Protein AF-A0A9N9VTG4-F1 (afdb_monomer_lite)

Sequence (303 aa):
MAARFRGSGQTCVSPNRVYVQKGIHDVFVQKLQQAVDTQLVKGDPLSTGTTIGPLINVRAVEKVERLVSDARSQGATVVTGGTRSSGDPENYYPPTIFQGMTHSMQASKEGLFGPVVAIYPFENQQDLLRMANNAEVGLGAYVYTNTLNQAWRTAELLQTGMVGVNTGVISDPVAPFRGVKHSGFGREGGRIGIDEFQILKTSRHFRMSKLKVGDNFDSTTDQGPQNSMMHIESGKQEGATVHLGGRVSKTGQSGGYYIEPTIFTNVKPGMKIMKEEIFGPVVAISKFSSEEEVLELANDTVY

pLDDT: mean 88.45, std 10.87, range [52.69, 98.38]

Secondary structure (DSSP, 8-state):
-HHHHGGGG-STTS-S-EEEEGGGHHHHHHHHHHHHHHH--B--TTSTT--B---SSHHHHHHHHHHHHHHHHTTPEEEE--S--TTS-TT----EEEES--TTSGGGTS---SSEEEEEEESSHHHHHHHHH-SSEESEEEE--S-HHHHHHHHHHS--SEEEES-S----TTS-B--EETT-SS-BSHHHHGGGG---------------BS-TTSTT-SB-----HHHHHHHHHTT-EEEE--SEE---SSS--EE--EEEES--TTSHHHHS---SSEEEE---SSHHHHHHHHH----

Structure (mmCIF, N/CA/C/O backbone):
data_AF-A0A9N9VTG4-F1
#
_entry.id   AF-A0A9N9VTG4-F1
#
loop_
_atom_site.group_PDB
_atom_site.id
_atom_site.type_symbol
_atom_site.label_atom_id
_atom_site.label_alt_id
_atom_site.label_comp_id
_atom_site.label_asym_id
_atom_site.label_entity_id
_atom_site.label_seq_id
_atom_site.pdbx_PDB_ins_code
_atom_site.Cartn_x
_atom_site.Cartn_y
_atom_site.Cartn_z
_atom_site.occupancy
_atom_site.B_iso_or_equiv
_atom_site.auth_seq_id
_atom_site.auth_comp_id
_atom_site.auth_asym_id
_atom_site.auth_atom_id
_atom_site.pdbx_PDB_model_num
ATOM 1 N N . MET A 1 1 ? -1.691 -5.348 14.504 1.00 91.69 1 MET A N 1
ATOM 2 C CA . MET A 1 1 ? -0.762 -4.355 15.090 1.00 91.69 1 MET A CA 1
ATOM 3 C C . MET A 1 1 ? 0.275 -3.862 14.087 1.00 91.69 1 MET A C 1
ATOM 5 O O . MET A 1 1 ? 0.094 -2.763 13.576 1.00 91.69 1 MET A O 1
ATOM 9 N N . ALA A 1 2 ? 1.278 -4.672 13.723 1.00 89.94 2 ALA A N 1
ATOM 10 C CA . ALA A 1 2 ? 2.396 -4.254 12.862 1.00 89.94 2 ALA A CA 1
ATOM 11 C C . ALA A 1 2 ? 1.990 -3.626 11.512 1.00 89.94 2 ALA A C 1
ATOM 13 O O . ALA A 1 2 ? 2.543 -2.602 11.127 1.00 89.94 2 ALA A O 1
ATOM 14 N N . ALA A 1 3 ? 0.998 -4.196 10.819 1.00 91.75 3 ALA A N 1
ATOM 15 C CA . ALA A 1 3 ? 0.614 -3.728 9.486 1.00 91.75 3 ALA A CA 1
ATOM 16 C C . ALA A 1 3 ? -0.014 -2.318 9.482 1.00 91.75 3 ALA A C 1
ATOM 18 O O . ALA A 1 3 ? 0.255 -1.528 8.578 1.00 91.75 3 ALA A O 1
ATOM 19 N N . ARG A 1 4 ? -0.852 -1.984 10.477 1.00 94.25 4 ARG A N 1
ATOM 20 C CA . ARG A 1 4 ? -1.638 -0.733 10.485 1.00 94.25 4 ARG A CA 1
ATOM 21 C C . ARG A 1 4 ? -1.056 0.375 11.355 1.00 94.25 4 ARG A C 1
ATOM 23 O O . ARG A 1 4 ? -1.183 1.529 10.978 1.00 94.25 4 ARG A O 1
ATOM 30 N N . PHE A 1 5 ? -0.465 0.058 12.507 1.00 95.00 5 PHE A N 1
ATOM 31 C CA . PHE A 1 5 ? -0.092 1.085 13.492 1.00 95.00 5 PHE A CA 1
ATOM 32 C C . PHE A 1 5 ? 1.384 1.489 13.445 1.00 95.00 5 PHE A C 1
ATOM 34 O O . PHE A 1 5 ? 1.755 2.496 14.041 1.00 95.00 5 PHE A O 1
ATOM 41 N N . ARG A 1 6 ? 2.227 0.767 12.692 1.00 92.25 6 ARG A N 1
ATOM 42 C CA . ARG A 1 6 ? 3.611 1.189 12.432 1.00 92.25 6 ARG A CA 1
ATOM 43 C C . ARG A 1 6 ? 3.617 2.561 11.748 1.00 92.25 6 ARG A C 1
ATOM 45 O O . ARG A 1 6 ? 2.862 2.776 10.802 1.00 92.25 6 ARG A O 1
ATOM 52 N N . GLY A 1 7 ? 4.444 3.484 12.244 1.00 93.31 7 GLY A N 1
ATOM 53 C CA . GLY A 1 7 ? 4.492 4.865 11.744 1.00 93.31 7 GLY A CA 1
ATOM 54 C C . GLY A 1 7 ? 3.153 5.604 11.868 1.00 93.31 7 GLY A C 1
ATOM 55 O O . GLY A 1 7 ? 2.835 6.442 11.024 1.00 93.31 7 GLY A O 1
ATOM 56 N N .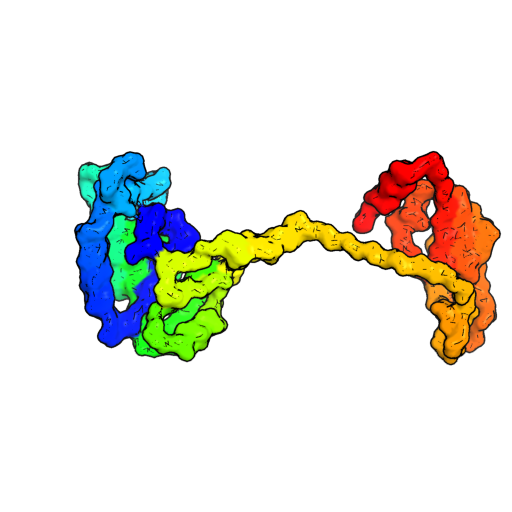 SER A 1 8 ? 2.323 5.227 12.847 1.00 95.44 8 SER A N 1
ATOM 57 C CA . SER A 1 8 ? 0.952 5.728 13.019 1.00 95.44 8 SER A CA 1
ATOM 58 C C . SER A 1 8 ? 0.077 5.529 11.771 1.00 95.44 8 SER A C 1
ATOM 60 O O . SER A 1 8 ? -0.816 6.322 11.490 1.00 95.44 8 SER A O 1
ATOM 62 N N . GLY A 1 9 ? 0.339 4.472 10.991 1.00 94.56 9 GLY A N 1
ATOM 63 C CA . GLY A 1 9 ? -0.405 4.139 9.772 1.00 94.56 9 GLY A CA 1
ATOM 64 C C . GLY A 1 9 ? -0.109 5.030 8.568 1.00 94.56 9 GLY A C 1
ATOM 65 O O . GLY A 1 9 ? -0.849 4.992 7.582 1.00 94.56 9 GLY A O 1
ATOM 66 N N . GLN A 1 10 ? 0.974 5.808 8.627 1.00 95.81 10 GLN A N 1
ATOM 67 C CA . GLN A 1 10 ? 1.453 6.681 7.553 1.00 95.81 10 GLN A CA 1
ATOM 68 C C . GLN A 1 10 ? 2.427 5.933 6.638 1.00 95.81 10 GLN A C 1
ATOM 70 O O . GLN A 1 10 ? 3.560 6.349 6.412 1.00 95.81 10 GLN A O 1
ATOM 75 N N . THR A 1 11 ? 2.022 4.766 6.146 1.00 93.25 11 THR A N 1
ATOM 76 C CA . THR A 1 11 ? 2.844 3.969 5.233 1.00 93.25 11 THR A CA 1
ATOM 77 C C . THR A 1 11 ? 1.992 3.491 4.068 1.00 93.25 11 THR A C 1
ATOM 79 O O . THR A 1 11 ? 0.869 3.034 4.263 1.00 93.25 11 THR A O 1
ATOM 82 N N . CYS A 1 12 ? 2.535 3.553 2.852 1.00 92.62 12 CYS A N 1
ATOM 83 C CA . CYS A 1 12 ? 1.837 3.134 1.634 1.00 92.62 12 CYS A CA 1
ATOM 84 C C . CYS A 1 12 ? 1.413 1.654 1.654 1.00 92.62 12 CYS A C 1
ATOM 86 O O . CYS A 1 12 ? 0.377 1.311 1.090 1.00 92.62 12 CYS A O 1
ATOM 88 N N . VAL A 1 13 ? 2.171 0.789 2.340 1.00 94.38 13 VAL A N 1
ATOM 89 C CA . VAL A 1 13 ? 1.840 -0.638 2.495 1.00 94.38 13 VAL A CA 1
ATOM 90 C C . VAL A 1 13 ? 0.868 -0.928 3.641 1.00 94.38 13 VAL A C 1
ATOM 92 O O . VAL A 1 13 ? 0.417 -2.059 3.770 1.00 94.38 13 VAL A O 1
ATOM 95 N N . SER A 1 14 ? 0.512 0.046 4.483 1.00 93.69 14 SER A N 1
ATOM 96 C CA . SER A 1 14 ? -0.445 -0.207 5.565 1.00 93.69 14 SER A CA 1
ATOM 97 C C . SER A 1 14 ? -1.843 -0.494 5.000 1.00 93.69 14 SER A C 1
ATOM 99 O O . SER A 1 14 ? -2.343 0.276 4.176 1.00 93.69 14 SER A O 1
ATOM 101 N N . PRO A 1 15 ? -2.527 -1.568 5.445 1.00 92.50 15 PRO A N 1
ATOM 102 C CA . PRO A 1 15 ? -3.817 -1.944 4.886 1.00 92.50 15 PRO A CA 1
ATOM 103 C C . PRO A 1 15 ? -4.857 -0.877 5.225 1.00 92.50 15 PRO A C 1
ATOM 105 O O . PRO A 1 15 ? -5.138 -0.611 6.395 1.00 92.50 15 PRO A O 1
ATOM 108 N N . ASN A 1 16 ? -5.420 -0.242 4.196 1.00 89.69 16 ASN A N 1
ATOM 109 C CA . ASN A 1 16 ? -6.505 0.736 4.347 1.00 89.69 16 ASN A CA 1
ATOM 110 C C . ASN A 1 16 ? -7.872 0.074 4.523 1.00 89.69 16 ASN A C 1
ATOM 112 O O . ASN A 1 16 ? -8.775 0.685 5.077 1.00 89.69 16 ASN A O 1
ATOM 116 N N . ARG A 1 17 ? -8.025 -1.167 4.053 1.00 94.31 17 ARG A N 1
ATOM 117 C CA . ARG A 1 17 ? -9.270 -1.935 4.105 1.00 94.31 17 ARG A CA 1
ATOM 118 C C . ARG A 1 17 ? -8.966 -3.297 4.708 1.00 94.31 17 ARG A C 1
ATOM 120 O O . ARG A 1 17 ? -8.091 -4.000 4.204 1.00 94.31 17 ARG A O 1
ATOM 127 N N . VAL A 1 18 ? -9.651 -3.641 5.792 1.00 96.88 18 VAL A N 1
ATOM 128 C CA . VAL A 1 18 ? -9.513 -4.928 6.475 1.00 96.88 18 VAL A CA 1
ATOM 129 C C . VAL A 1 18 ? -10.806 -5.702 6.282 1.00 96.88 18 VAL A C 1
ATOM 131 O O . VAL A 1 18 ? -11.841 -5.342 6.832 1.00 96.88 18 VAL A O 1
ATOM 134 N N . TYR A 1 19 ? -10.744 -6.757 5.477 1.00 97.38 19 TYR A N 1
ATOM 135 C CA . TYR A 1 19 ? -11.884 -7.628 5.223 1.00 97.38 19 TYR A CA 1
ATOM 136 C C . TYR A 1 19 ? -11.877 -8.788 6.212 1.00 97.38 19 TYR A C 1
ATOM 138 O O . TYR A 1 19 ? -10.867 -9.479 6.347 1.00 97.38 19 TYR A O 1
ATOM 146 N N . VAL A 1 20 ? -12.998 -9.012 6.893 1.00 97.81 20 VAL A N 1
ATOM 147 C CA . VAL A 1 20 ? -13.129 -10.059 7.912 1.00 97.81 20 VAL A CA 1
ATOM 148 C C . VAL A 1 20 ? -14.350 -10.916 7.609 1.00 97.81 20 VAL A C 1
ATOM 150 O O . VAL A 1 20 ? -15.434 -10.399 7.341 1.00 97.81 20 VAL A O 1
ATOM 153 N N . GLN A 1 21 ? -14.184 -12.239 7.633 1.00 97.31 21 GLN A N 1
ATOM 154 C CA . GLN A 1 21 ? -15.280 -13.151 7.323 1.00 97.31 21 GLN A CA 1
ATOM 155 C C . GLN A 1 21 ? -16.348 -13.072 8.418 1.00 97.31 21 GLN A C 1
ATOM 157 O O . GLN A 1 21 ? -16.004 -13.104 9.602 1.00 97.31 21 GLN A O 1
ATOM 162 N N . LYS A 1 22 ? -17.635 -13.025 8.043 1.00 96.38 22 LYS A N 1
ATOM 163 C CA . LYS A 1 22 ? -18.757 -12.847 8.990 1.00 96.38 22 LYS A CA 1
ATOM 164 C C . LYS A 1 22 ? -18.684 -13.769 10.213 1.00 96.38 22 LYS A C 1
ATOM 166 O O . LYS A 1 22 ? -18.879 -13.302 11.326 1.00 96.38 22 LYS A O 1
ATOM 171 N N . GLY A 1 23 ? -18.329 -15.043 10.026 1.00 96.88 23 GLY A N 1
ATOM 172 C CA . GLY A 1 23 ? -18.259 -16.028 11.116 1.00 96.88 23 GLY A CA 1
ATOM 173 C C . GLY A 1 23 ? -17.218 -15.742 12.209 1.00 96.88 23 GLY A C 1
ATOM 174 O O . GLY A 1 23 ? -17.308 -16.326 13.282 1.00 96.88 23 GLY A O 1
ATOM 175 N N . ILE A 1 24 ? -16.246 -14.855 11.964 1.00 97.06 24 ILE A N 1
ATOM 176 C CA . ILE A 1 24 ? -15.222 -14.458 12.950 1.00 97.06 24 ILE A CA 1
ATOM 177 C C . ILE A 1 24 ? -15.181 -12.945 13.197 1.00 97.06 24 ILE A C 1
ATOM 179 O O . ILE A 1 24 ? -14.288 -12.473 13.900 1.00 97.06 24 ILE A O 1
ATOM 183 N N . HIS A 1 25 ? -16.109 -12.183 12.612 1.00 97.56 25 HIS A N 1
ATOM 184 C CA . HIS A 1 25 ? -16.074 -10.721 12.595 1.00 97.56 25 HIS A CA 1
ATOM 185 C C . HIS A 1 25 ? -16.017 -10.125 14.005 1.00 97.56 25 HIS A C 1
ATOM 187 O O . HIS A 1 25 ? -15.053 -9.440 14.344 1.00 97.56 25 HIS A O 1
ATOM 193 N N . ASP A 1 26 ? -16.993 -10.446 14.851 1.00 96.88 26 ASP A N 1
ATOM 194 C CA . ASP A 1 26 ? -17.127 -9.805 16.163 1.00 96.88 26 ASP A CA 1
ATOM 195 C C . ASP A 1 26 ? -15.973 -10.182 17.100 1.00 96.88 26 ASP A C 1
ATOM 197 O O . ASP A 1 26 ? -15.402 -9.327 17.778 1.00 96.88 26 ASP A O 1
ATOM 201 N N . VAL A 1 27 ? -15.541 -11.448 17.058 1.00 98.25 27 VAL A N 1
ATOM 202 C CA . VAL A 1 27 ? -14.377 -11.928 17.820 1.00 98.25 27 VAL A CA 1
ATOM 203 C C . VAL A 1 27 ? -13.093 -11.235 17.357 1.00 98.25 27 VAL A C 1
ATOM 205 O O . VAL A 1 27 ? -12.242 -10.894 18.181 1.00 98.25 27 VAL A O 1
ATOM 208 N N . PHE A 1 28 ? -12.930 -11.012 16.050 1.00 98.12 28 PHE A N 1
ATOM 209 C CA . PHE A 1 28 ? -11.786 -10.276 15.517 1.00 98.12 28 PHE A CA 1
ATOM 210 C C . PHE A 1 28 ? -11.793 -8.819 15.985 1.00 98.12 28 PHE A C 1
ATOM 212 O O . PHE A 1 28 ? -10.765 -8.341 16.464 1.00 98.12 28 PHE A O 1
ATOM 219 N N . VAL A 1 29 ? -12.935 -8.130 15.884 1.00 98.12 29 VAL A N 1
ATOM 220 C CA . VAL A 1 29 ? -13.089 -6.732 16.316 1.00 98.12 29 VAL A CA 1
ATOM 221 C C . VAL A 1 29 ? -12.754 -6.593 17.800 1.00 98.12 29 VAL A C 1
ATOM 223 O O . VAL A 1 29 ? -11.933 -5.750 18.157 1.00 98.12 29 VAL A O 1
ATOM 226 N N . GLN A 1 30 ? -13.307 -7.466 18.646 1.00 98.19 30 GLN A N 1
ATOM 227 C CA . GLN A 1 30 ? -13.053 -7.464 20.086 1.00 98.19 30 GLN A CA 1
ATOM 228 C C . GLN A 1 30 ? -11.565 -7.670 20.407 1.00 98.19 30 GLN A C 1
ATOM 230 O O . GLN A 1 30 ? -10.980 -6.920 21.188 1.00 98.19 30 GLN A O 1
ATOM 235 N N . LYS A 1 31 ? -10.920 -8.665 19.784 1.00 98.38 31 LYS A N 1
ATOM 236 C CA . LYS A 1 31 ? -9.488 -8.932 20.000 1.00 98.38 31 LYS A CA 1
ATOM 237 C C . LYS A 1 31 ? -8.603 -7.803 19.484 1.00 98.38 31 LYS A C 1
ATOM 239 O O . LYS A 1 31 ? -7.577 -7.504 20.092 1.00 98.38 31 LYS A O 1
ATOM 244 N N . LEU A 1 32 ? -8.977 -7.183 18.367 1.00 97.94 32 LEU A N 1
ATOM 245 C CA . LEU A 1 32 ? -8.250 -6.045 17.824 1.00 97.94 32 LEU A CA 1
ATOM 246 C C . LEU A 1 32 ? -8.369 -4.826 18.740 1.00 97.94 32 LEU A C 1
ATOM 248 O O . LEU A 1 32 ? -7.353 -4.185 18.989 1.00 97.94 32 LEU A O 1
ATOM 252 N N . GLN A 1 33 ? -9.566 -4.536 19.256 1.00 98.06 33 GLN A N 1
ATOM 253 C CA . GLN A 1 33 ? -9.784 -3.484 20.247 1.00 98.06 33 GLN A CA 1
ATOM 254 C C . GLN A 1 33 ? -8.906 -3.715 21.476 1.00 98.06 33 GLN A C 1
ATOM 256 O O . GLN A 1 33 ? -8.102 -2.855 21.816 1.00 98.06 33 GLN A O 1
ATOM 261 N N . GLN A 1 34 ? -8.959 -4.914 22.064 1.00 98.31 34 GLN A N 1
ATOM 262 C CA . GLN A 1 34 ? -8.127 -5.257 23.216 1.00 98.31 34 GLN A CA 1
ATOM 263 C C . GLN A 1 34 ? -6.630 -5.064 22.924 1.00 98.31 34 GLN A C 1
ATOM 265 O O . GLN A 1 34 ? -5.902 -4.520 23.751 1.00 98.31 34 GLN A O 1
ATOM 270 N N . ALA A 1 35 ? -6.149 -5.495 21.755 1.00 97.75 35 ALA A N 1
ATOM 271 C CA . ALA A 1 35 ? -4.751 -5.314 21.370 1.00 97.75 35 ALA A CA 1
ATOM 272 C C . ALA A 1 35 ? -4.382 -3.833 21.180 1.00 97.75 35 ALA A C 1
ATOM 274 O O . ALA A 1 35 ? -3.287 -3.431 21.560 1.00 97.75 35 ALA A O 1
ATOM 275 N N . VAL A 1 36 ? -5.279 -3.023 20.612 1.00 97.31 36 VAL A N 1
ATOM 276 C CA . VAL A 1 36 ? -5.094 -1.572 20.485 1.00 97.31 36 VAL A CA 1
ATOM 277 C C . VAL A 1 36 ? -4.994 -0.923 21.860 1.00 97.31 36 VAL A C 1
ATOM 279 O O . VAL A 1 36 ? -4.009 -0.239 22.122 1.00 97.31 36 VAL A O 1
ATOM 282 N N . ASP A 1 37 ? -5.943 -1.208 22.746 1.00 95.75 37 ASP A N 1
ATOM 283 C CA . ASP A 1 37 ? -6.035 -0.576 24.062 1.00 95.75 37 ASP A CA 1
ATOM 284 C C . ASP A 1 37 ? -4.870 -0.972 24.990 1.00 95.75 37 ASP A C 1
ATOM 286 O O . ASP A 1 37 ? -4.459 -0.189 25.842 1.00 95.75 37 ASP A O 1
ATOM 290 N N . THR A 1 38 ? -4.316 -2.180 24.830 1.00 96.56 38 THR A N 1
ATOM 291 C CA . THR A 1 38 ? -3.254 -2.707 25.712 1.00 96.56 38 THR A CA 1
ATOM 292 C C . THR A 1 38 ? -1.834 -2.537 25.178 1.00 96.56 38 THR A C 1
ATOM 294 O O . THR A 1 38 ? -0.895 -2.544 25.969 1.00 96.56 38 THR A O 1
ATOM 297 N N . GLN A 1 39 ? -1.642 -2.420 23.859 1.00 96.38 39 GLN A N 1
ATOM 298 C CA . GLN A 1 39 ? -0.300 -2.395 23.254 1.00 96.38 39 GLN A CA 1
ATOM 299 C C . GLN A 1 39 ? 0.090 -1.024 22.697 1.00 96.38 39 GLN A C 1
ATOM 301 O O . GLN A 1 39 ? 1.274 -0.793 22.430 1.00 96.38 39 GLN A O 1
ATOM 306 N N . LEU A 1 40 ? -0.873 -0.121 22.472 1.00 96.75 40 LEU A N 1
ATOM 307 C CA . LEU A 1 40 ? -0.584 1.210 21.946 1.00 96.75 40 LEU A CA 1
ATOM 308 C C . LEU A 1 40 ? -0.410 2.226 23.073 1.00 96.75 40 LEU A C 1
ATOM 310 O O . LEU A 1 40 ? -1.346 2.560 23.791 1.00 96.75 40 LEU A O 1
ATOM 314 N N . VAL A 1 41 ? 0.806 2.748 23.184 1.00 95.69 41 VAL A N 1
ATOM 315 C CA . VAL A 1 41 ? 1.221 3.747 24.160 1.00 95.69 41 VAL A CA 1
ATOM 316 C C . VAL A 1 41 ? 1.569 5.009 23.388 1.00 95.69 41 VAL A C 1
ATOM 318 O O . VAL A 1 41 ? 2.577 5.064 22.675 1.00 95.69 41 VAL A O 1
ATOM 321 N N . LYS A 1 42 ? 0.690 6.008 23.499 1.00 95.00 42 LYS A N 1
ATOM 322 C CA . LYS A 1 42 ? 0.912 7.353 22.963 1.00 95.00 42 LYS A CA 1
ATOM 323 C C . LYS A 1 42 ? 2.077 8.005 23.699 1.00 95.00 42 LYS A C 1
ATOM 325 O O . LYS A 1 42 ? 2.072 8.030 24.928 1.00 95.00 42 LYS A O 1
ATOM 330 N N . GLY A 1 43 ? 3.001 8.613 22.968 1.00 94.19 43 GLY A N 1
ATOM 331 C CA . GLY A 1 43 ? 4.082 9.375 23.583 1.00 94.19 43 GLY A CA 1
ATOM 332 C C . GLY A 1 43 ? 4.979 10.087 22.581 1.00 94.19 43 GLY A C 1
ATOM 333 O O . GLY A 1 43 ? 4.722 10.096 21.376 1.00 94.19 43 GLY A O 1
ATOM 334 N N . ASP A 1 44 ? 6.038 10.692 23.110 1.00 93.75 44 ASP A N 1
ATOM 335 C CA . ASP A 1 44 ? 7.137 11.235 22.317 1.00 93.75 44 ASP A CA 1
ATOM 336 C C . ASP A 1 44 ? 7.835 10.083 21.564 1.00 93.75 44 ASP A C 1
ATOM 338 O O . ASP A 1 44 ? 8.219 9.098 22.207 1.00 93.75 44 ASP A O 1
ATOM 342 N N . PRO A 1 45 ? 8.010 10.170 20.229 1.00 92.19 45 PRO A N 1
ATOM 343 C CA . PRO A 1 45 ? 8.721 9.165 19.439 1.00 92.19 45 PRO A CA 1
ATOM 344 C C . PRO A 1 45 ? 10.148 8.851 19.911 1.00 92.19 45 PRO A C 1
ATOM 346 O O . PRO A 1 45 ? 10.658 7.781 19.587 1.00 92.19 45 PRO A O 1
ATOM 349 N N . LEU A 1 46 ? 10.797 9.761 20.647 1.00 94.75 46 LEU A N 1
ATOM 350 C CA . LEU A 1 46 ? 12.134 9.557 21.215 1.00 94.75 46 LEU A CA 1
ATOM 351 C C . LEU A 1 46 ? 12.111 8.877 22.592 1.00 94.75 46 LEU A C 1
ATOM 353 O O . LEU A 1 46 ? 13.152 8.437 23.077 1.00 94.75 46 LEU A O 1
ATOM 357 N N . SER A 1 47 ? 10.944 8.786 23.233 1.00 96.69 47 SER A N 1
ATOM 358 C CA . SER A 1 47 ? 10.808 8.183 24.558 1.00 96.69 47 SER A CA 1
ATOM 359 C C . SER A 1 47 ? 10.679 6.663 24.490 1.00 96.69 47 SER A C 1
ATOM 361 O O . SER A 1 47 ? 9.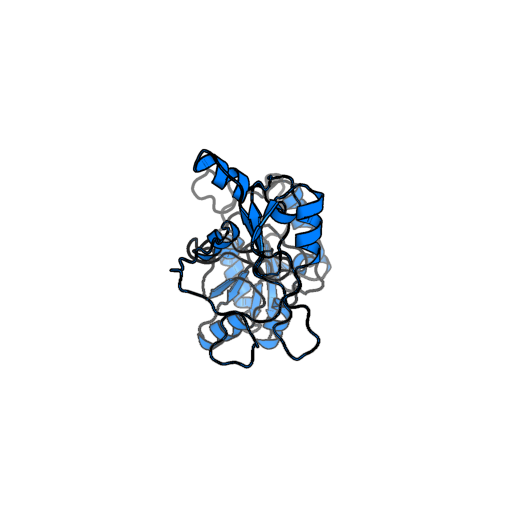880 6.110 23.730 1.00 96.69 47 SER A O 1
ATOM 363 N N . THR A 1 48 ? 11.422 5.972 25.356 1.00 95.25 48 THR A N 1
ATOM 364 C CA . THR A 1 48 ? 11.310 4.520 25.536 1.00 95.25 48 THR A CA 1
ATOM 365 C C . THR A 1 48 ? 9.893 4.137 25.962 1.00 95.25 48 THR A C 1
ATOM 367 O O . THR A 1 48 ? 9.339 4.714 26.893 1.00 95.25 48 THR A O 1
ATOM 370 N N . GLY A 1 49 ? 9.319 3.126 25.309 1.00 94.94 49 GLY A N 1
ATOM 371 C CA . GLY A 1 49 ? 7.977 2.621 25.614 1.00 94.94 49 GLY A CA 1
ATOM 372 C C . GLY A 1 49 ? 6.854 3.273 24.806 1.00 94.94 49 GLY A C 1
ATOM 373 O O . GLY A 1 49 ? 5.758 2.719 24.773 1.00 94.94 49 GLY A O 1
ATOM 374 N N . THR A 1 50 ? 7.115 4.373 24.093 1.00 96.38 50 THR A N 1
ATOM 375 C CA . THR A 1 50 ? 6.183 4.898 23.088 1.00 96.38 50 THR A CA 1
ATOM 376 C C . THR A 1 50 ? 6.045 3.895 21.946 1.00 96.38 50 THR A C 1
ATOM 378 O O . THR A 1 50 ? 7.034 3.506 21.324 1.00 96.38 50 THR A O 1
ATOM 381 N N . THR A 1 51 ? 4.815 3.499 21.624 1.00 95.88 51 THR A N 1
ATOM 382 C CA . THR A 1 51 ? 4.536 2.619 20.475 1.00 95.88 51 THR A CA 1
ATOM 383 C C . THR A 1 51 ? 3.713 3.303 19.390 1.00 95.88 51 THR A C 1
ATOM 385 O O . THR A 1 51 ? 3.621 2.786 18.275 1.00 95.88 51 THR A O 1
ATOM 388 N N . ILE A 1 52 ? 3.159 4.487 19.672 1.00 96.38 52 ILE A N 1
ATOM 389 C CA . ILE A 1 52 ? 2.506 5.321 18.668 1.00 96.38 52 ILE A CA 1
ATOM 390 C C . ILE A 1 52 ? 2.782 6.812 18.894 1.00 96.38 52 ILE A C 1
ATOM 392 O O . ILE A 1 52 ? 2.635 7.332 19.999 1.00 96.38 52 ILE A O 1
ATOM 396 N N . GLY A 1 53 ? 3.187 7.494 17.822 1.00 95.88 53 GLY A N 1
ATOM 397 C CA . GLY A 1 53 ? 3.472 8.929 17.810 1.00 95.88 53 GLY A CA 1
ATOM 398 C C . GLY A 1 53 ? 2.411 9.739 17.056 1.00 95.88 53 GLY A C 1
ATOM 399 O O . GLY A 1 53 ? 1.418 9.179 16.574 1.00 95.88 53 GLY A O 1
ATOM 400 N N . PRO A 1 54 ? 2.612 11.058 16.914 1.00 96.50 54 PRO A N 1
ATOM 401 C CA . PRO A 1 54 ? 1.713 11.910 16.145 1.00 96.50 54 PRO A CA 1
ATOM 402 C C . PRO A 1 54 ? 1.785 11.629 14.634 1.00 96.50 54 PRO A C 1
ATOM 404 O O . PRO A 1 54 ? 2.660 10.916 14.136 1.00 96.50 54 PRO A O 1
ATOM 407 N N . LEU A 1 55 ? 0.844 12.210 13.894 1.00 97.69 55 LEU A N 1
ATOM 408 C CA . LEU A 1 55 ? 0.905 12.332 12.442 1.00 97.69 55 LEU A CA 1
ATOM 409 C C . LEU A 1 55 ? 1.890 13.430 12.027 1.00 97.69 55 LEU A C 1
ATOM 411 O O . LEU A 1 55 ? 2.297 14.278 12.820 1.00 97.69 55 LEU A O 1
ATOM 415 N N . ILE A 1 56 ? 2.256 13.432 10.748 1.00 97.38 56 ILE A N 1
ATOM 416 C CA . ILE A 1 56 ? 3.272 14.331 10.199 1.00 97.38 56 ILE A CA 1
ATOM 417 C C . ILE A 1 56 ? 2.920 15.818 10.361 1.00 97.38 56 ILE A C 1
ATOM 419 O O . ILE A 1 56 ? 3.811 16.637 10.559 1.00 97.38 56 ILE A O 1
ATOM 423 N N . ASN A 1 57 ? 1.636 16.185 10.281 1.00 97.25 57 ASN A N 1
ATOM 424 C CA . ASN A 1 57 ? 1.155 17.558 10.444 1.00 97.25 57 ASN A CA 1
ATOM 425 C C . ASN A 1 57 ? -0.359 17.604 10.728 1.00 97.25 57 ASN A C 1
ATOM 427 O O . ASN A 1 57 ? -1.056 16.592 10.647 1.00 97.25 57 ASN A O 1
ATOM 431 N N . VAL A 1 58 ? -0.871 18.802 11.021 1.00 97.38 58 VAL A N 1
ATOM 432 C CA . VAL A 1 58 ? -2.296 19.047 11.309 1.00 97.38 58 VAL A CA 1
ATOM 433 C C . VAL A 1 58 ? -3.199 18.703 10.119 1.00 97.38 58 VAL A C 1
ATOM 435 O O . VAL A 1 58 ? -4.246 18.096 10.312 1.00 97.38 58 VAL A O 1
ATOM 438 N N . ARG A 1 59 ? -2.775 18.964 8.874 1.00 97.81 59 ARG A N 1
ATOM 439 C CA . ARG A 1 59 ? -3.566 18.606 7.677 1.00 97.81 59 ARG A CA 1
ATOM 440 C C . ARG A 1 59 ? -3.814 17.100 7.564 1.00 97.81 59 ARG A C 1
ATOM 442 O O . ARG A 1 59 ? -4.865 16.676 7.087 1.00 97.81 59 ARG A O 1
ATOM 449 N N . ALA A 1 60 ? -2.857 16.277 7.996 1.00 97.50 60 ALA A N 1
ATOM 450 C CA . ALA A 1 60 ? -3.037 14.830 8.056 1.00 97.50 60 ALA A CA 1
ATOM 451 C C . ALA A 1 60 ? -4.118 14.446 9.079 1.00 97.50 60 ALA A C 1
ATOM 453 O O . ALA A 1 60 ? -4.951 13.590 8.787 1.00 97.50 60 ALA A O 1
ATOM 454 N N . VAL A 1 61 ? -4.153 15.121 10.233 1.00 97.44 61 VAL A N 1
ATOM 455 C CA . VAL A 1 61 ? -5.208 14.943 11.243 1.00 97.44 61 VAL A CA 1
ATOM 456 C C . VAL A 1 61 ? -6.571 15.355 10.692 1.00 97.44 61 VAL A C 1
ATOM 458 O O . VAL A 1 61 ? -7.501 14.558 10.746 1.00 97.44 61 VAL A O 1
ATOM 461 N N . GLU A 1 62 ? -6.681 16.540 10.090 1.00 97.38 62 GLU A N 1
ATOM 462 C CA . GLU A 1 62 ? -7.927 17.047 9.494 1.00 97.38 62 GLU A CA 1
ATOM 463 C C . GLU A 1 62 ? -8.478 16.093 8.426 1.00 97.38 62 GLU A C 1
ATOM 465 O O . GLU A 1 62 ? -9.681 15.822 8.368 1.00 97.38 62 GLU A O 1
ATOM 470 N N . LYS A 1 63 ? -7.595 15.526 7.591 1.00 97.44 63 LYS A N 1
ATOM 471 C CA . LYS A 1 63 ? -7.979 14.506 6.611 1.00 97.44 63 LYS A CA 1
ATOM 472 C C . LYS A 1 63 ? -8.557 13.270 7.299 1.00 97.44 63 LYS A C 1
ATOM 474 O O . LYS A 1 63 ? -9.602 12.781 6.871 1.00 97.44 63 LYS A O 1
ATOM 479 N N . VAL A 1 64 ? -7.889 12.754 8.329 1.00 97.06 64 VAL A N 1
ATOM 480 C CA . VAL A 1 64 ? -8.363 11.579 9.071 1.00 97.06 64 VAL A CA 1
ATOM 481 C C . VAL A 1 64 ? -9.711 11.868 9.737 1.00 97.06 64 VAL A C 1
ATOM 483 O O . VAL A 1 64 ? 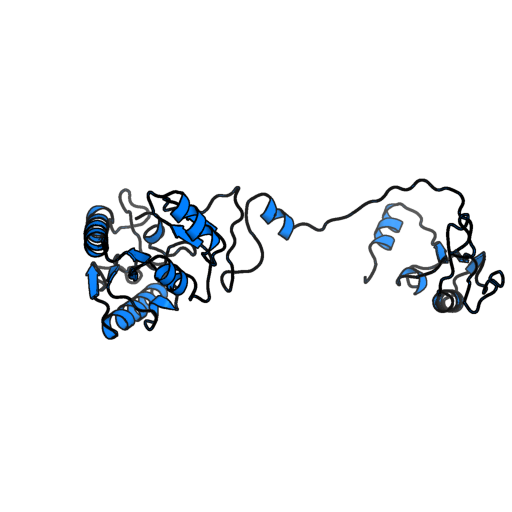-10.632 11.067 9.597 1.00 97.06 64 VAL A O 1
ATOM 486 N N . GLU A 1 65 ? -9.865 13.025 10.380 1.00 96.50 65 GLU A N 1
ATOM 487 C CA . GLU A 1 65 ? -11.120 13.463 11.001 1.00 96.50 65 GLU A CA 1
ATOM 488 C C . GLU A 1 65 ? -12.270 13.541 10.002 1.00 96.50 65 GLU A C 1
ATOM 490 O O . GLU A 1 65 ? -13.349 13.009 10.270 1.00 96.50 65 GLU A O 1
ATOM 495 N N . ARG A 1 66 ? -12.036 14.131 8.823 1.00 97.62 66 ARG A N 1
ATOM 496 C CA . ARG A 1 66 ? -13.030 14.178 7.744 1.00 97.62 66 ARG A CA 1
ATOM 497 C C . ARG A 1 66 ? -13.472 12.775 7.333 1.00 97.62 66 ARG A C 1
ATOM 499 O O . ARG A 1 66 ? -14.670 12.530 7.231 1.00 97.62 66 ARG A O 1
ATOM 506 N N . LEU A 1 67 ? -12.526 11.861 7.108 1.00 96.88 67 LEU A N 1
ATOM 507 C CA . LEU A 1 67 ? -12.829 10.494 6.666 1.00 96.88 67 LEU A CA 1
ATOM 508 C C . LEU A 1 67 ? -13.559 9.681 7.746 1.00 96.88 67 LEU A C 1
ATOM 510 O O . LEU A 1 67 ? -14.469 8.919 7.426 1.00 96.88 67 LEU A O 1
ATOM 514 N N . VAL A 1 68 ? -13.196 9.856 9.020 1.00 95.94 68 VAL A N 1
ATOM 515 C CA . VAL A 1 68 ? -13.885 9.219 10.155 1.00 95.94 68 VAL A CA 1
ATOM 516 C C . VAL A 1 68 ? -15.300 9.782 10.322 1.00 95.94 68 VAL A C 1
ATOM 518 O O . VAL A 1 68 ? -16.240 9.020 10.544 1.00 95.94 68 VAL A O 1
ATOM 521 N N . SER A 1 69 ? -15.466 11.100 10.186 1.00 96.31 69 SER A N 1
ATOM 522 C CA . SER A 1 69 ? -16.768 11.770 10.262 1.00 96.31 69 SER A CA 1
ATOM 523 C C . SER A 1 69 ? -17.705 11.326 9.134 1.00 96.31 69 SER A C 1
ATOM 525 O O . SER A 1 69 ? -18.860 10.993 9.393 1.00 96.31 69 SER A O 1
ATOM 527 N N . ASP A 1 70 ? -17.194 11.232 7.902 1.00 97.56 70 ASP A N 1
ATOM 528 C CA . ASP A 1 70 ? -17.931 10.704 6.747 1.00 97.56 70 ASP A CA 1
ATOM 529 C C . ASP A 1 70 ? -18.369 9.247 6.953 1.00 97.56 70 ASP A C 1
ATOM 531 O O . ASP A 1 70 ? -19.529 8.910 6.731 1.00 97.56 70 ASP A O 1
ATOM 535 N N . ALA A 1 71 ? -17.477 8.382 7.444 1.00 96.62 71 ALA A N 1
ATOM 536 C CA . ALA A 1 71 ? -17.842 6.998 7.735 1.00 96.62 71 ALA A CA 1
ATOM 537 C C . ALA A 1 71 ? -18.950 6.922 8.802 1.00 96.62 71 ALA A C 1
ATOM 539 O O . ALA A 1 71 ? -19.929 6.191 8.633 1.00 96.62 71 ALA A O 1
ATOM 540 N N . ARG A 1 72 ? -18.834 7.711 9.880 1.00 95.88 72 ARG A N 1
ATOM 541 C CA . ARG A 1 72 ? -19.828 7.757 10.964 1.00 95.88 72 ARG A CA 1
ATOM 542 C C . ARG A 1 72 ? -21.183 8.274 10.477 1.00 95.88 72 ARG A C 1
ATOM 544 O O . ARG A 1 72 ? -22.205 7.692 10.828 1.00 95.88 72 ARG A O 1
ATOM 551 N N . SER A 1 73 ? -21.208 9.331 9.663 1.00 97.25 73 SER A N 1
ATOM 552 C CA . SER A 1 73 ? -22.458 9.889 9.124 1.00 97.25 73 SER A CA 1
ATOM 553 C C . SER A 1 73 ? -23.171 8.925 8.169 1.00 97.25 73 SER A C 1
ATOM 555 O O . SER A 1 73 ? -24.394 8.970 8.055 1.00 97.25 73 SER A O 1
ATOM 557 N N . GLN A 1 74 ? -22.427 8.006 7.547 1.00 97.38 74 GLN A N 1
ATOM 558 C CA . GLN A 1 74 ? -22.948 6.938 6.691 1.00 97.38 74 GLN A CA 1
ATOM 559 C C . GLN A 1 74 ? -23.235 5.619 7.439 1.00 97.38 74 GLN A C 1
ATOM 561 O O . GLN A 1 74 ? -23.517 4.604 6.802 1.00 97.38 74 GLN A O 1
ATOM 566 N N . GLY A 1 75 ? -23.184 5.613 8.777 1.00 96.19 75 GLY A N 1
ATOM 567 C CA . GLY A 1 75 ? -23.604 4.477 9.607 1.00 96.19 75 GLY A CA 1
ATOM 568 C C . GLY A 1 75 ? -22.485 3.556 10.101 1.00 96.19 75 GLY A C 1
ATOM 569 O O . GLY A 1 75 ? -22.782 2.550 10.748 1.00 96.19 75 GLY A O 1
ATOM 570 N N . ALA A 1 76 ? -21.209 3.876 9.857 1.00 96.62 76 ALA A N 1
ATOM 571 C CA . ALA A 1 76 ? -20.113 3.139 10.483 1.00 96.62 76 ALA A CA 1
ATOM 572 C C . ALA A 1 76 ? -20.100 3.375 12.002 1.00 96.62 76 ALA A C 1
ATOM 574 O O . ALA A 1 76 ? -20.296 4.490 12.491 1.00 96.62 76 ALA A O 1
ATOM 575 N N . THR A 1 77 ? -19.818 2.319 12.761 1.00 96.75 77 THR A N 1
ATOM 576 C CA . THR A 1 77 ? -19.727 2.380 14.225 1.00 96.75 77 THR A CA 1
ATOM 577 C C . THR A 1 77 ? -18.270 2.452 14.652 1.00 96.75 77 THR A C 1
ATOM 579 O O . THR A 1 77 ? -17.463 1.611 14.254 1.00 96.75 77 THR A O 1
ATOM 582 N N . VAL A 1 78 ? -17.935 3.428 15.497 1.00 96.44 78 VAL A N 1
ATOM 583 C CA . VAL A 1 78 ? -16.607 3.526 16.114 1.00 96.44 78 VAL A CA 1
ATOM 584 C C . VAL A 1 78 ? -16.539 2.591 17.316 1.00 96.44 78 VAL A C 1
ATOM 586 O O . 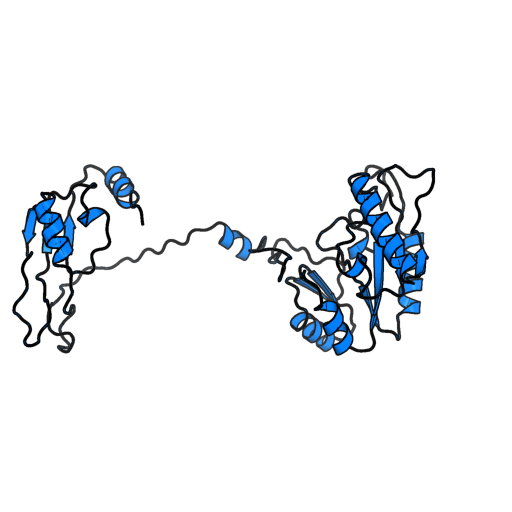VAL A 1 78 ? -17.364 2.678 18.217 1.00 96.44 78 VAL A O 1
ATOM 589 N N . VAL A 1 79 ? -15.552 1.699 17.305 1.00 97.38 79 VAL A N 1
ATOM 590 C CA . VAL A 1 79 ? -15.309 0.695 18.351 1.00 97.38 79 VAL A CA 1
ATOM 591 C C . VAL A 1 79 ? -14.382 1.255 19.433 1.00 97.38 79 VAL A C 1
ATOM 593 O O . VAL A 1 79 ? -14.625 1.065 20.618 1.00 97.38 79 VAL A O 1
ATOM 596 N N . THR A 1 80 ? -13.331 1.970 19.027 1.00 96.75 80 THR A N 1
ATOM 597 C CA . THR A 1 80 ? -12.405 2.689 19.918 1.00 96.75 80 THR A CA 1
ATOM 598 C C . THR A 1 80 ? -11.847 3.918 19.197 1.00 96.75 80 THR A C 1
ATOM 600 O O . THR A 1 80 ? -11.831 3.953 17.960 1.00 96.75 80 THR A O 1
ATOM 603 N N . GLY A 1 81 ? -11.408 4.923 19.957 1.00 95.94 81 GLY A N 1
ATOM 604 C CA . GLY A 1 81 ? -10.869 6.184 19.439 1.00 95.94 81 GLY A CA 1
ATOM 605 C C . GLY A 1 81 ? -11.909 7.064 18.736 1.00 95.94 81 GLY A C 1
ATOM 606 O O . GLY A 1 81 ? -13.005 7.298 19.242 1.00 95.94 81 GLY A O 1
ATOM 607 N N . GLY A 1 82 ? -11.554 7.589 17.562 1.00 94.19 82 GLY A N 1
ATOM 608 C CA . GLY A 1 82 ? -12.443 8.349 16.678 1.00 94.19 82 GLY A CA 1
ATOM 609 C C . GLY A 1 82 ? -12.668 9.819 17.041 1.00 94.19 82 GLY A C 1
ATOM 610 O O . GLY A 1 82 ? -13.331 10.521 16.279 1.00 94.19 82 GLY A O 1
ATOM 611 N N . THR A 1 83 ? -12.118 10.295 18.160 1.00 94.00 83 THR A N 1
ATOM 612 C CA . THR A 1 83 ? -12.201 11.699 18.590 1.00 94.00 83 THR A CA 1
ATOM 613 C C . THR A 1 83 ? -10.937 12.085 19.355 1.00 94.00 83 THR A C 1
ATOM 615 O O . THR A 1 83 ? -10.529 11.359 20.259 1.00 94.00 83 THR A O 1
ATOM 618 N N . ARG A 1 84 ? -10.326 13.228 19.020 1.00 93.69 84 ARG A N 1
ATOM 619 C CA . ARG A 1 84 ? -9.175 13.772 19.759 1.00 93.69 84 ARG A CA 1
ATOM 620 C C . ARG A 1 84 ? -9.572 14.258 21.153 1.00 93.69 84 ARG A C 1
ATOM 622 O O . ARG A 1 84 ? -10.681 14.747 21.357 1.00 93.69 84 ARG A O 1
ATOM 629 N N . SER A 1 85 ? -8.646 14.155 22.098 1.00 91.25 85 SER A N 1
ATOM 630 C CA . SER A 1 85 ? -8.770 14.739 23.436 1.00 91.25 85 SER A CA 1
ATOM 631 C C . SER A 1 85 ? -8.172 16.147 23.470 1.00 91.25 85 SER A C 1
ATOM 633 O O . SER A 1 85 ? -7.232 16.438 22.739 1.00 91.25 85 SER A O 1
ATOM 635 N N . SER A 1 86 ? -8.652 17.017 24.362 1.00 87.00 86 SER A N 1
ATOM 636 C CA . SER A 1 86 ? -8.122 18.386 24.512 1.00 87.00 86 SER A CA 1
ATOM 637 C C . SER A 1 86 ? -6.643 18.450 24.920 1.00 87.00 86 SER A C 1
ATOM 639 O O . SER A 1 86 ? -5.991 19.456 24.675 1.00 87.00 86 SER A O 1
ATOM 641 N N . GLY A 1 87 ? -6.113 17.388 25.535 1.00 88.94 87 GLY A N 1
ATOM 642 C CA . GLY A 1 87 ? -4.695 17.257 25.886 1.00 88.94 87 GLY A CA 1
ATOM 643 C C . GLY A 1 87 ? -3.831 16.582 24.816 1.00 88.94 87 GLY A C 1
ATOM 644 O O . GLY A 1 87 ? -2.673 16.268 25.088 1.00 88.94 87 GLY A O 1
ATOM 645 N N . ASP A 1 88 ? -4.379 16.284 23.636 1.00 92.50 88 ASP A N 1
ATOM 646 C CA . ASP A 1 88 ? -3.599 15.724 22.535 1.00 92.50 88 ASP A CA 1
ATOM 647 C C . ASP A 1 88 ? -2.787 16.817 21.820 1.00 92.50 88 ASP A C 1
ATOM 649 O O . ASP A 1 88 ? -3.292 17.924 21.625 1.00 92.50 88 ASP A O 1
ATOM 653 N N . PRO A 1 89 ? -1.552 16.521 21.368 1.00 93.06 89 PRO A N 1
ATOM 654 C CA . PRO A 1 89 ? -0.844 17.392 20.434 1.00 93.06 89 PRO A CA 1
ATOM 655 C C . PRO A 1 89 ? -1.686 17.676 19.184 1.00 93.06 89 PRO A C 1
ATOM 657 O O . PRO A 1 89 ? -2.433 16.812 18.724 1.00 93.06 89 PRO A O 1
ATOM 660 N N . GLU A 1 90 ? -1.523 18.853 18.576 1.00 94.50 90 GLU A N 1
ATOM 661 C CA . GLU A 1 90 ? -2.346 19.274 17.429 1.00 94.50 90 GLU A CA 1
ATOM 662 C C . GLU A 1 90 ? -2.298 18.293 16.249 1.00 94.50 90 GLU A C 1
ATOM 664 O O . GLU A 1 90 ? -3.304 18.069 15.576 1.00 94.50 90 GLU A O 1
ATOM 669 N N . ASN A 1 91 ? -1.133 17.685 16.013 1.00 96.31 91 ASN A N 1
ATOM 670 C CA . ASN A 1 91 ? -0.903 16.699 14.963 1.00 96.31 91 ASN A CA 1
ATOM 671 C C . ASN A 1 91 ? -1.099 15.245 15.431 1.00 96.31 91 ASN A C 1
ATOM 673 O O . ASN A 1 91 ? -0.697 14.325 14.725 1.00 96.31 91 ASN A O 1
ATOM 677 N N . TYR A 1 92 ? -1.705 14.993 16.590 1.00 96.88 92 TYR A N 1
ATOM 678 C CA . TYR A 1 92 ? -2.021 13.642 17.048 1.00 96.88 92 TYR A CA 1
ATOM 679 C C . TYR A 1 92 ? -3.465 13.250 16.712 1.00 96.88 92 TYR A C 1
ATOM 681 O O . TYR A 1 92 ? -4.384 14.056 16.816 1.00 96.88 92 TYR A O 1
ATOM 689 N N . TYR A 1 93 ? -3.673 11.981 16.355 1.00 97.19 93 TYR A N 1
ATOM 690 C CA . TYR A 1 93 ? -5.000 11.381 16.235 1.00 97.19 93 TYR A CA 1
ATOM 691 C C . TYR A 1 93 ? -5.002 10.005 16.913 1.00 97.19 93 TYR A C 1
ATOM 693 O O . TYR A 1 93 ? -4.071 9.230 16.676 1.00 97.19 93 TYR A O 1
ATOM 701 N N . PRO A 1 94 ? -6.002 9.669 17.749 1.00 96.56 94 PRO A N 1
ATOM 702 C CA . PRO A 1 94 ? -5.989 8.411 18.483 1.00 96.56 94 PRO A CA 1
ATOM 703 C C . PRO A 1 94 ? -6.150 7.195 17.558 1.00 96.56 94 PRO A C 1
ATOM 705 O O . PRO A 1 94 ? -6.880 7.271 16.560 1.00 96.56 94 PRO A O 1
ATOM 708 N N . PRO A 1 95 ? -5.534 6.045 17.905 1.00 97.19 95 PRO A N 1
ATOM 709 C CA . PRO A 1 95 ? -5.862 4.764 17.296 1.00 97.19 95 PRO A CA 1
ATOM 710 C C . PRO A 1 95 ? -7.369 4.566 17.225 1.00 97.19 95 PRO A C 1
ATOM 712 O O . PRO A 1 95 ? -8.060 4.641 18.236 1.00 97.19 95 PRO A O 1
ATOM 715 N N . THR A 1 96 ? -7.880 4.347 16.021 1.00 97.38 96 THR A N 1
ATOM 716 C CA . THR A 1 96 ? -9.316 4.286 15.774 1.00 97.38 96 THR A CA 1
ATOM 717 C C . THR A 1 96 ? -9.657 3.001 15.049 1.00 97.38 96 THR A C 1
ATOM 719 O O . THR A 1 96 ? -9.022 2.643 14.058 1.00 97.38 96 THR A O 1
ATOM 722 N N . ILE A 1 97 ? -10.684 2.310 15.527 1.00 97.44 97 ILE A N 1
ATOM 723 C CA . ILE A 1 97 ? -11.269 1.159 14.841 1.00 97.44 97 ILE A CA 1
ATOM 724 C C . ILE A 1 97 ? -12.716 1.510 14.545 1.00 97.44 97 ILE A C 1
ATOM 726 O O . ILE A 1 97 ? -13.442 1.935 15.444 1.00 97.44 97 ILE A O 1
ATOM 730 N N . PHE A 1 98 ? -13.152 1.287 13.311 1.00 94.44 98 PHE A N 1
ATOM 731 C CA . PHE A 1 98 ? -14.570 1.302 12.993 1.00 94.44 98 PHE A CA 1
ATOM 732 C C . PHE A 1 98 ? -14.983 0.075 12.187 1.00 94.44 98 PHE A C 1
ATOM 734 O O . PHE A 1 98 ? -14.219 -0.480 11.390 1.00 94.44 98 PHE A O 1
ATOM 741 N N . GLN A 1 99 ? -16.220 -0.336 12.432 1.00 95.31 99 GLN A N 1
ATOM 742 C CA . GLN A 1 99 ? -16.881 -1.468 11.797 1.00 95.31 99 GLN A CA 1
ATOM 743 C C . GLN A 1 99 ? -18.145 -1.014 11.067 1.00 95.31 99 GLN A C 1
ATOM 745 O O . GLN A 1 99 ? -18.643 0.093 11.287 1.00 95.31 99 GLN A O 1
ATOM 750 N N . GLY A 1 100 ? -18.674 -1.889 10.213 1.00 93.62 100 GLY A N 1
ATOM 751 C CA . GLY A 1 100 ? -19.820 -1.563 9.363 1.00 93.62 100 GLY A CA 1
ATOM 752 C C . GLY A 1 100 ? -19.433 -0.725 8.147 1.00 93.62 100 GLY A C 1
ATOM 753 O O . GLY A 1 100 ? -20.243 0.056 7.656 1.00 93.62 100 GLY A O 1
ATOM 754 N N . MET A 1 101 ? -18.193 -0.861 7.668 1.00 95.56 101 MET A N 1
ATOM 755 C CA . MET A 1 101 ? -17.738 -0.116 6.501 1.00 95.56 101 MET A CA 1
ATOM 756 C C . MET A 1 101 ? -18.364 -0.613 5.207 1.00 95.56 101 MET A C 1
ATOM 758 O O . MET A 1 101 ? -18.521 -1.815 4.988 1.00 95.56 101 MET A O 1
ATOM 762 N N . THR A 1 102 ? -18.648 0.330 4.313 1.00 93.75 102 THR A N 1
ATOM 763 C CA . THR A 1 102 ? -19.175 0.069 2.972 1.00 93.75 102 THR A CA 1
ATOM 764 C C . THR A 1 102 ? -18.344 0.801 1.919 1.00 93.75 102 THR A C 1
ATOM 766 O O . THR A 1 102 ? -17.654 1.782 2.198 1.00 93.75 102 THR A O 1
ATOM 769 N N . HIS A 1 103 ? -18.418 0.364 0.662 1.00 91.38 103 HIS A N 1
ATOM 770 C CA . HIS A 1 103 ? -17.684 1.004 -0.437 1.00 91.38 103 HIS A CA 1
ATOM 771 C C . HIS A 1 103 ? -18.209 2.403 -0.827 1.00 91.38 103 HIS A C 1
ATOM 773 O O . HIS A 1 103 ? -17.558 3.084 -1.621 1.00 91.38 103 HIS A O 1
ATOM 779 N N . SER A 1 104 ? -19.356 2.851 -0.295 1.00 92.69 104 SER A N 1
ATOM 780 C CA . SER A 1 104 ? -19.862 4.212 -0.538 1.00 92.69 104 SER A CA 1
ATOM 781 C C . SER A 1 104 ? -19.086 5.273 0.244 1.00 92.69 104 SER A C 1
ATOM 783 O O . SER A 1 104 ? -18.956 6.399 -0.237 1.00 92.69 104 SER A O 1
ATOM 785 N N . MET A 1 105 ? -18.534 4.894 1.400 1.00 95.25 105 MET A N 1
ATOM 786 C CA . MET A 1 105 ? -17.803 5.779 2.308 1.00 95.25 105 MET A CA 1
ATOM 787 C C . MET A 1 105 ? -16.482 6.259 1.693 1.00 95.25 105 MET A C 1
ATOM 789 O O . MET A 1 105 ? -15.796 5.517 0.984 1.00 95.25 105 MET A O 1
ATOM 793 N N . GLN A 1 106 ? -16.090 7.500 1.980 1.00 94.69 106 GLN A N 1
ATOM 794 C CA . GLN A 1 106 ? -14.888 8.125 1.415 1.00 94.69 106 GLN A CA 1
ATOM 795 C C . GLN A 1 106 ? -13.614 7.393 1.840 1.00 94.69 106 GLN A C 1
ATOM 797 O O . GLN A 1 106 ? -12.715 7.209 1.021 1.00 94.69 106 GLN A O 1
ATOM 802 N N . ALA A 1 107 ? -13.565 6.876 3.072 1.00 92.50 107 ALA A N 1
ATOM 803 C CA . ALA A 1 107 ? -12.453 6.063 3.577 1.00 92.50 107 ALA A CA 1
ATOM 804 C C . ALA A 1 107 ? -12.201 4.770 2.765 1.00 92.50 107 ALA A C 1
ATOM 806 O O . ALA A 1 107 ? -11.141 4.157 2.888 1.00 92.50 107 ALA A O 1
ATOM 807 N N . SER A 1 108 ? -13.161 4.348 1.935 1.00 91.56 108 SER A N 1
ATOM 808 C CA . SER A 1 108 ? -13.042 3.196 1.032 1.00 91.56 108 SER A CA 1
ATOM 809 C C . SER A 1 108 ? -12.372 3.546 -0.298 1.00 91.56 108 SER A C 1
ATOM 811 O O . SER A 1 108 ? -11.876 2.650 -0.984 1.00 91.56 108 SER A O 1
ATOM 813 N N . LYS A 1 109 ? -12.379 4.832 -0.666 1.00 89.31 109 LYS A N 1
ATOM 814 C CA . LYS A 1 109 ? -11.856 5.377 -1.929 1.00 89.31 109 LYS A CA 1
ATOM 815 C C . LYS A 1 109 ? -10.526 6.092 -1.713 1.00 89.31 109 LYS A C 1
ATOM 817 O O . LYS A 1 109 ? -9.608 5.969 -2.515 1.00 89.31 109 LYS A O 1
ATOM 822 N N . GLU A 1 110 ? -10.408 6.800 -0.596 1.00 88.94 110 GLU A N 1
ATOM 823 C CA . GLU A 1 110 ? -9.216 7.538 -0.211 1.00 88.94 110 GLU A CA 1
ATOM 824 C C . GLU A 1 110 ? -8.349 6.736 0.766 1.00 88.94 110 GLU A C 1
ATOM 826 O O . GLU A 1 110 ? -8.837 6.102 1.701 1.00 88.94 110 GLU A O 1
ATOM 831 N N . GLY A 1 111 ? -7.027 6.805 0.603 1.00 85.81 111 GLY A N 1
ATOM 832 C CA . GLY A 1 111 ? -6.103 6.252 1.591 1.00 85.81 111 GLY A CA 1
ATOM 833 C C . GLY A 1 111 ? -6.173 7.025 2.911 1.00 85.81 111 GLY A C 1
ATOM 834 O O . GLY A 1 111 ? -5.968 8.242 2.916 1.00 85.81 111 GLY A O 1
ATOM 835 N N . LEU A 1 112 ? -6.396 6.312 4.020 1.00 90.69 112 LEU A N 1
ATOM 836 C CA . LEU A 1 112 ? -6.535 6.888 5.363 1.00 90.69 112 LEU A CA 1
ATOM 837 C C . LEU A 1 112 ? -5.261 7.597 5.842 1.00 90.69 112 LEU A C 1
ATOM 839 O O . LEU A 1 112 ? -5.352 8.692 6.379 1.00 90.69 112 LEU A O 1
ATOM 843 N N . PHE A 1 113 ? -4.084 6.984 5.641 1.00 94.06 113 PHE A N 1
ATOM 844 C CA . PHE A 1 113 ? -2.782 7.533 6.072 1.00 94.06 113 PHE A CA 1
ATOM 845 C C . PHE A 1 113 ? -2.754 8.034 7.537 1.00 94.06 113 PHE A C 1
ATOM 847 O O . PHE A 1 113 ? -2.103 9.019 7.861 1.00 94.06 113 PHE A O 1
ATOM 854 N N . GLY A 1 114 ? -3.452 7.335 8.434 1.00 96.12 114 GLY A N 1
ATOM 855 C CA . GLY A 1 114 ? -3.433 7.582 9.880 1.00 96.12 114 GLY A CA 1
ATOM 856 C C . GLY A 1 114 ? -3.708 6.309 10.685 1.00 96.12 114 GLY A C 1
ATOM 857 O O . GLY A 1 114 ? -3.863 5.238 10.092 1.00 96.12 114 GLY A O 1
ATOM 858 N N . PRO A 1 115 ? -3.792 6.355 12.021 1.00 96.62 115 PRO A N 1
ATOM 859 C CA . PRO A 1 115 ? -3.884 5.155 12.849 1.00 96.62 115 PRO A CA 1
ATOM 860 C C . PRO A 1 115 ? -5.318 4.615 12.911 1.00 96.62 115 PRO A C 1
ATOM 862 O O . PRO A 1 115 ? -5.909 4.480 13.974 1.00 96.62 115 PRO A O 1
ATOM 865 N N . VAL A 1 116 ? -5.893 4.316 11.748 1.00 96.88 116 VAL A N 1
ATOM 866 C CA . VAL A 1 116 ? -7.305 3.975 11.575 1.00 96.88 116 VAL A CA 1
ATOM 867 C C . VAL A 1 116 ? -7.456 2.608 10.913 1.00 96.88 116 VAL A C 1
ATOM 869 O O . VAL A 1 116 ? -6.867 2.360 9.862 1.00 96.88 116 VAL A O 1
ATOM 872 N N . VAL A 1 117 ? -8.267 1.728 11.501 1.00 96.81 117 VAL A N 1
ATOM 873 C CA . VAL A 1 117 ? -8.634 0.424 10.935 1.00 96.81 117 VAL A CA 1
ATOM 874 C C . VAL A 1 117 ? -10.082 0.464 10.448 1.00 96.81 117 VAL A C 1
ATOM 876 O O . VAL A 1 117 ? -11.003 0.613 11.250 1.00 96.81 117 VAL A O 1
ATOM 879 N N . ALA A 1 118 ? -10.267 0.267 9.143 1.00 96.00 118 ALA A N 1
ATOM 880 C CA . ALA A 1 118 ? -11.570 0.153 8.496 1.00 96.00 118 ALA A CA 1
ATOM 881 C C . ALA A 1 118 ? -11.948 -1.315 8.267 1.00 96.00 118 ALA A C 1
ATOM 883 O O . ALA A 1 118 ? -11.292 -1.988 7.464 1.00 96.00 118 ALA A O 1
ATOM 884 N N . ILE A 1 119 ? -12.986 -1.801 8.955 1.00 97.50 119 ILE A N 1
ATOM 885 C CA . ILE A 1 119 ? -13.386 -3.216 8.929 1.00 97.50 119 ILE A CA 1
ATOM 886 C C . ILE A 1 119 ? -14.634 -3.427 8.065 1.00 97.50 119 ILE A C 1
ATOM 888 O O . ILE A 1 119 ? -15.683 -2.827 8.306 1.00 97.50 119 ILE A O 1
ATOM 892 N N . TYR A 1 120 ? -14.504 -4.320 7.082 1.00 96.88 120 TYR A N 1
ATOM 893 C CA . TYR A 1 120 ? -15.534 -4.694 6.114 1.00 96.88 120 TYR A CA 1
ATOM 894 C C . TYR A 1 120 ? -15.883 -6.177 6.298 1.00 96.88 120 TYR A C 1
ATOM 896 O O . TYR A 1 120 ? -14.991 -7.028 6.193 1.00 96.88 120 TYR A O 1
ATOM 904 N N . PRO A 1 121 ? -17.149 -6.531 6.557 1.00 96.31 121 PRO A N 1
ATOM 905 C CA . PRO A 1 121 ? -17.553 -7.928 6.611 1.00 96.31 121 PRO A CA 1
ATOM 906 C C . PRO A 1 121 ? -17.620 -8.531 5.199 1.00 96.31 121 PRO A C 1
ATOM 908 O O . PRO A 1 121 ? -18.049 -7.863 4.262 1.00 96.31 121 PRO A O 1
ATOM 911 N N . PHE A 1 122 ? -17.259 -9.806 5.049 1.00 96.44 122 PHE A N 1
ATOM 912 C CA . PHE A 1 122 ? -17.502 -10.575 3.820 1.00 96.44 122 PHE A CA 1
ATOM 913 C C . PHE A 1 122 ? -18.068 -11.964 4.123 1.00 96.44 122 PHE A C 1
ATOM 915 O O . PHE A 1 122 ? -17.823 -12.532 5.192 1.00 96.44 122 PHE A O 1
ATOM 922 N N . GLU A 1 123 ? -18.823 -12.533 3.185 1.00 96.06 123 GLU A N 1
ATOM 923 C CA . GLU A 1 123 ? -19.436 -13.860 3.364 1.00 96.06 123 GLU A CA 1
ATOM 924 C C . GLU A 1 123 ? -18.546 -14.997 2.862 1.00 96.06 123 GLU A C 1
ATOM 926 O O . GLU A 1 123 ? -18.275 -15.967 3.575 1.00 96.06 123 GLU A O 1
ATOM 931 N N . ASN A 1 124 ? -18.078 -14.868 1.623 1.00 95.12 124 ASN A N 1
ATOM 932 C CA . ASN A 1 124 ? -17.327 -15.897 0.917 1.00 95.12 124 ASN A CA 1
ATOM 933 C C . ASN A 1 124 ? -16.177 -15.286 0.098 1.00 95.12 124 ASN A C 1
ATOM 935 O O . ASN A 1 124 ? -16.063 -14.070 -0.051 1.00 95.12 124 ASN A O 1
ATOM 939 N N . GLN A 1 125 ? -15.309 -16.143 -0.441 1.00 94.19 125 GLN A N 1
ATOM 940 C CA . GLN A 1 125 ? -14.109 -15.711 -1.163 1.00 94.19 125 GLN A CA 1
ATOM 941 C C . GLN A 1 125 ? -14.422 -14.889 -2.424 1.00 94.19 125 GLN A C 1
ATOM 943 O O . GLN A 1 125 ? -13.668 -13.978 -2.753 1.00 94.19 125 GLN A O 1
ATOM 948 N N . GLN A 1 126 ? -15.514 -15.186 -3.137 1.00 95.69 126 GLN A N 1
ATOM 949 C CA . GLN A 1 126 ? -15.874 -14.437 -4.346 1.00 95.69 126 GLN A CA 1
ATOM 950 C C . GLN A 1 126 ? -16.273 -13.001 -3.997 1.00 95.69 126 GLN A C 1
ATOM 952 O O . GLN A 1 126 ? -15.825 -12.058 -4.649 1.00 95.69 126 GLN A O 1
ATOM 957 N N . ASP A 1 127 ? -17.055 -12.836 -2.929 1.00 94.81 127 ASP A N 1
ATOM 958 C CA . ASP A 1 127 ? -17.427 -11.531 -2.389 1.00 94.81 127 ASP A CA 1
ATOM 959 C C . ASP A 1 127 ? -16.195 -10.730 -1.932 1.00 94.81 127 ASP A C 1
ATOM 961 O O . ASP A 1 127 ? -16.009 -9.584 -2.348 1.00 94.81 127 ASP A O 1
ATOM 965 N N . LEU A 1 128 ? -15.289 -11.371 -1.182 1.00 96.19 128 LEU A N 1
ATOM 966 C CA . LEU A 1 128 ? -14.002 -10.790 -0.788 1.00 96.19 128 LEU A CA 1
ATOM 967 C C . LEU A 1 128 ? -13.212 -10.276 -1.997 1.00 96.19 128 LEU A C 1
ATOM 969 O O . LEU A 1 128 ? -12.767 -9.130 -1.994 1.00 96.19 128 LEU A O 1
ATOM 973 N N . LEU A 1 129 ? -13.024 -11.109 -3.024 1.00 97.19 129 LEU A N 1
ATOM 974 C CA . LEU A 1 129 ? -12.233 -10.749 -4.202 1.00 97.19 129 LEU A CA 1
ATOM 975 C C . LEU A 1 129 ? -12.867 -9.591 -4.970 1.00 97.19 129 LEU A C 1
ATOM 977 O O . LEU A 1 129 ? -12.160 -8.665 -5.362 1.00 97.19 129 LEU A O 1
ATOM 981 N N . ARG A 1 130 ? -14.194 -9.602 -5.134 1.00 96.25 130 ARG A N 1
ATOM 982 C CA . ARG A 1 130 ? -14.942 -8.506 -5.761 1.00 96.25 130 ARG A CA 1
ATOM 983 C C . ARG A 1 130 ? -14.706 -7.188 -5.022 1.00 96.25 130 ARG A C 1
ATOM 985 O O . ARG A 1 130 ? -14.392 -6.185 -5.656 1.00 96.25 130 ARG A O 1
ATOM 992 N N . MET A 1 131 ? -14.817 -7.189 -3.696 1.00 95.19 131 MET A N 1
ATOM 993 C CA . MET A 1 131 ? -14.611 -5.996 -2.871 1.00 95.19 131 MET A CA 1
ATOM 994 C C . MET A 1 131 ? -13.149 -5.528 -2.857 1.00 95.19 131 MET A C 1
ATOM 996 O O . MET A 1 131 ? -12.860 -4.350 -3.080 1.00 95.19 131 MET A O 1
ATOM 1000 N N . ALA A 1 132 ? -12.205 -6.447 -2.647 1.00 95.94 132 ALA A N 1
ATOM 1001 C CA . ALA A 1 132 ? -10.781 -6.138 -2.578 1.00 95.94 132 ALA A CA 1
ATOM 1002 C C . ALA A 1 132 ? -10.251 -5.574 -3.907 1.00 95.94 132 ALA A C 1
ATOM 1004 O O . ALA A 1 132 ? -9.557 -4.549 -3.901 1.00 95.94 132 ALA A O 1
ATOM 1005 N N . ASN A 1 133 ? -10.640 -6.189 -5.031 1.00 96.56 133 ASN A N 1
ATOM 1006 C CA . ASN A 1 133 ? -10.229 -5.778 -6.373 1.00 96.56 133 ASN A CA 1
ATOM 1007 C C . ASN A 1 133 ? -10.969 -4.533 -6.876 1.00 96.56 133 ASN A C 1
ATOM 1009 O O . ASN A 1 133 ? -10.453 -3.862 -7.771 1.00 96.56 133 ASN A O 1
ATOM 1013 N N . ASN A 1 134 ? -12.111 -4.165 -6.284 1.00 93.62 134 ASN A N 1
ATOM 1014 C CA . ASN A 1 134 ? -12.778 -2.888 -6.536 1.00 93.62 134 ASN A CA 1
ATOM 1015 C C . ASN A 1 134 ? -12.056 -1.734 -5.814 1.00 93.62 134 ASN A C 1
ATOM 1017 O O . ASN A 1 134 ? -12.528 -1.174 -4.823 1.00 93.62 134 ASN A O 1
ATOM 1021 N N . ALA A 1 135 ? -10.847 -1.441 -6.278 1.00 91.31 135 ALA A N 1
ATOM 1022 C CA . ALA A 1 135 ? -10.074 -0.260 -5.932 1.00 91.31 135 ALA A CA 1
ATOM 1023 C C . ALA A 1 135 ? -9.217 0.165 -7.115 1.00 91.31 135 ALA A C 1
ATOM 1025 O O . ALA A 1 135 ? -8.712 -0.673 -7.867 1.00 91.31 135 ALA A O 1
ATOM 1026 N N . GLU A 1 136 ? -9.011 1.472 -7.211 1.00 92.31 136 GLU A N 1
ATOM 1027 C CA . GLU A 1 136 ? -8.133 2.1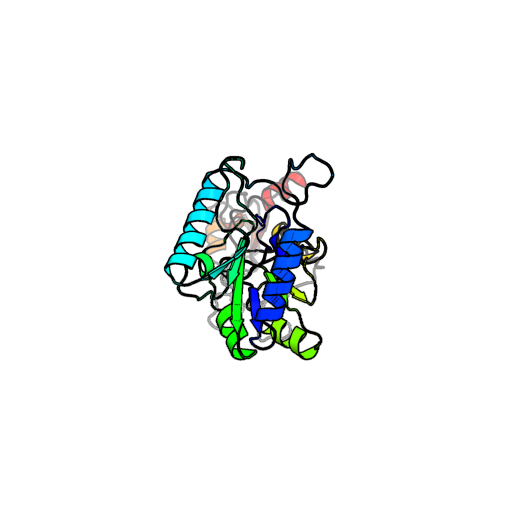14 -8.192 1.00 92.31 136 GLU A CA 1
ATOM 1028 C C . GLU A 1 136 ? -6.649 1.844 -7.908 1.00 92.31 136 GLU A C 1
ATOM 1030 O O . GLU A 1 136 ? -5.812 1.924 -8.802 1.00 92.31 136 GLU A O 1
ATOM 1035 N N . VAL A 1 137 ? -6.315 1.472 -6.671 1.00 93.88 137 VAL A N 1
ATOM 1036 C CA . VAL A 1 137 ? -4.954 1.172 -6.216 1.00 93.88 137 VAL A CA 1
ATOM 1037 C C . VAL A 1 137 ? -4.789 -0.315 -5.899 1.00 93.88 137 VAL A C 1
ATOM 1039 O O . VAL A 1 137 ? -5.730 -0.984 -5.470 1.00 93.88 137 VAL A O 1
ATOM 1042 N N . GLY A 1 138 ? -3.574 -0.828 -6.084 1.00 95.62 138 GLY A N 1
ATOM 1043 C CA . GLY A 1 138 ? -3.210 -2.223 -5.851 1.00 95.62 138 GLY A CA 1
ATOM 1044 C C . GLY A 1 138 ? -1.734 -2.392 -5.490 1.00 95.62 138 GLY A C 1
ATOM 1045 O O . GLY A 1 138 ? -1.010 -3.100 -6.185 1.00 95.62 138 GLY A O 1
ATOM 1046 N N . LEU A 1 139 ? -1.265 -1.731 -4.426 1.00 96.00 139 LEU A N 1
ATOM 1047 C CA . LEU A 1 139 ? 0.134 -1.826 -3.994 1.00 96.00 139 LEU A CA 1
ATOM 1048 C C . LEU A 1 139 ? 0.427 -3.165 -3.309 1.00 96.00 139 LEU A C 1
ATOM 1050 O O . LEU A 1 139 ? 1.133 -4.002 -3.862 1.00 96.00 139 LEU A O 1
ATOM 1054 N N . GLY A 1 140 ? -0.151 -3.373 -2.127 1.00 95.69 140 GLY A N 1
ATOM 1055 C CA . GLY A 1 140 ? 0.059 -4.566 -1.316 1.00 95.69 140 GLY A CA 1
ATOM 1056 C C . GLY A 1 140 ? -1.240 -5.091 -0.715 1.00 95.69 140 GLY A C 1
ATOM 1057 O O . GLY A 1 140 ? -2.141 -4.313 -0.396 1.00 95.69 140 GLY A O 1
ATOM 1058 N N . ALA A 1 141 ? -1.320 -6.405 -0.538 1.00 96.75 141 ALA A N 1
ATOM 1059 C CA . ALA A 1 141 ? -2.380 -7.081 0.196 1.00 96.75 141 ALA A CA 1
ATOM 1060 C C . ALA A 1 141 ? -1.811 -8.047 1.238 1.00 96.75 141 ALA A C 1
ATOM 1062 O O . ALA A 1 141 ? -0.657 -8.466 1.175 1.00 96.75 141 ALA A O 1
ATOM 1063 N N . TYR A 1 142 ? -2.658 -8.413 2.196 1.00 97.25 142 TYR A N 1
ATOM 1064 C CA . TYR A 1 142 ? -2.330 -9.342 3.267 1.00 97.25 142 TYR A CA 1
ATOM 1065 C C . TYR A 1 142 ? -3.444 -10.377 3.374 1.00 97.25 142 TYR A C 1
ATOM 1067 O O . TYR A 1 142 ? -4.616 -10.013 3.475 1.00 97.25 142 TYR A O 1
ATOM 1075 N N . VAL A 1 143 ? -3.086 -11.657 3.355 1.00 97.31 143 VAL A N 1
ATOM 1076 C CA . VAL A 1 143 ? -4.024 -12.779 3.430 1.00 97.31 143 VAL A CA 1
ATOM 1077 C C . VAL A 1 143 ? -3.710 -13.596 4.674 1.00 97.31 143 VAL A C 1
ATOM 1079 O O . VAL A 1 143 ? -2.594 -14.087 4.834 1.00 97.31 143 VAL A O 1
ATOM 1082 N N . TYR A 1 144 ? -4.704 -13.758 5.545 1.00 97.06 144 TYR A N 1
ATOM 1083 C CA . TYR A 1 144 ? -4.604 -14.588 6.741 1.00 97.06 144 TYR A CA 1
ATOM 1084 C C . TYR A 1 144 ? -5.553 -15.778 6.629 1.00 97.06 144 TYR A C 1
ATOM 1086 O O . TYR A 1 144 ? -6.766 -15.606 6.533 1.00 97.06 144 TYR A O 1
ATOM 1094 N N . THR A 1 145 ? -4.997 -16.986 6.616 1.00 96.38 145 THR A N 1
ATOM 1095 C CA . THR A 1 145 ? -5.750 -18.248 6.582 1.00 96.38 145 THR A CA 1
ATOM 1096 C C . THR A 1 145 ? -4.859 -19.397 7.051 1.00 96.38 145 THR A C 1
ATOM 1098 O O . THR A 1 145 ? -3.637 -19.359 6.899 1.00 96.38 145 THR A O 1
ATOM 1101 N N . ASN A 1 146 ? -5.472 -20.440 7.608 1.00 96.56 146 ASN A N 1
ATOM 1102 C CA . ASN A 1 146 ? -4.795 -21.696 7.939 1.00 96.56 146 ASN A CA 1
ATOM 1103 C C . ASN A 1 146 ? -4.668 -22.642 6.729 1.00 96.56 146 ASN A C 1
ATOM 1105 O O . ASN A 1 146 ? -4.001 -23.668 6.821 1.00 96.56 146 ASN A O 1
ATOM 1109 N N . THR A 1 147 ? -5.313 -22.318 5.605 1.00 96.31 147 THR A N 1
ATOM 1110 C CA . THR A 1 147 ? -5.396 -23.197 4.439 1.00 96.31 147 THR A CA 1
ATOM 1111 C C . THR A 1 147 ? -4.501 -22.677 3.320 1.00 96.31 147 THR A C 1
ATOM 1113 O O . THR A 1 147 ? -4.822 -21.681 2.671 1.00 96.31 147 THR A O 1
ATOM 1116 N N . LEU A 1 148 ? -3.406 -23.386 3.032 1.00 94.88 148 LEU A N 1
ATOM 1117 C CA . LEU A 1 148 ? -2.438 -22.985 2.002 1.00 94.88 148 LEU A CA 1
ATOM 1118 C C . LEU A 1 148 ? -3.081 -22.817 0.614 1.00 94.88 148 LEU A C 1
ATOM 1120 O O . LEU A 1 148 ? -2.828 -21.827 -0.065 1.00 94.88 148 LEU A O 1
ATOM 1124 N N . ASN A 1 149 ? -3.991 -23.719 0.231 1.00 96.38 149 ASN A N 1
ATOM 1125 C CA . ASN A 1 149 ? -4.709 -23.628 -1.046 1.00 96.38 149 ASN A CA 1
ATOM 1126 C C . ASN A 1 149 ? -5.540 -22.343 -1.160 1.00 96.38 149 ASN A C 1
ATOM 1128 O O . ASN A 1 149 ? -5.611 -21.739 -2.229 1.00 96.38 149 ASN A O 1
ATOM 1132 N N . GLN A 1 150 ? -6.163 -21.906 -0.060 1.00 95.31 150 GLN A N 1
ATOM 1133 C CA . GLN A 1 150 ? -6.891 -20.639 -0.036 1.00 95.31 150 GLN A CA 1
ATOM 1134 C C . GLN A 1 150 ? -5.930 -19.458 -0.104 1.00 95.31 150 GLN A C 1
ATOM 1136 O O . GLN A 1 150 ? -6.227 -18.500 -0.814 1.00 95.31 150 GLN A O 1
ATOM 1141 N N . ALA A 1 151 ? -4.793 -19.524 0.596 1.00 96.38 151 ALA A N 1
ATOM 1142 C CA . ALA A 1 151 ? -3.781 -18.476 0.560 1.00 96.38 151 ALA A CA 1
ATOM 1143 C C . ALA A 1 151 ? -3.257 -18.261 -0.864 1.00 96.38 151 ALA A C 1
ATOM 1145 O O . ALA A 1 151 ? -3.362 -17.150 -1.378 1.00 96.38 151 ALA A O 1
ATOM 1146 N N . TRP A 1 152 ? -2.788 -19.323 -1.526 1.00 95.94 152 TRP A N 1
ATOM 1147 C CA . TRP A 1 152 ? -2.291 -19.260 -2.903 1.00 95.94 152 TRP A CA 1
ATOM 1148 C C . TRP A 1 152 ? -3.360 -18.798 -3.886 1.00 95.94 152 TRP A C 1
ATOM 1150 O O . TRP A 1 152 ? -3.148 -17.821 -4.597 1.00 95.94 152 TRP A O 1
ATOM 1160 N N . ARG A 1 153 ? -4.547 -19.417 -3.875 1.00 96.88 153 ARG A N 1
ATOM 1161 C CA . ARG A 1 153 ? -5.635 -19.012 -4.775 1.00 96.88 153 ARG A CA 1
ATOM 1162 C C . ARG A 1 153 ? -6.032 -17.548 -4.576 1.00 96.88 153 ARG A C 1
ATOM 1164 O O . ARG A 1 153 ? -6.318 -16.860 -5.547 1.00 96.88 153 ARG A O 1
ATOM 1171 N N . THR A 1 154 ? -6.091 -17.075 -3.332 1.00 97.62 154 THR A N 1
ATOM 1172 C CA . THR A 1 154 ? -6.442 -15.675 -3.050 1.00 97.62 154 THR A CA 1
ATOM 1173 C C . THR A 1 154 ? -5.335 -14.735 -3.506 1.00 97.62 154 THR A C 1
ATOM 1175 O O . THR A 1 154 ? -5.645 -13.715 -4.109 1.00 97.62 154 THR A O 1
ATOM 1178 N N . ALA A 1 155 ? -4.067 -15.076 -3.259 1.00 96.88 155 ALA A N 1
ATOM 1179 C CA . ALA A 1 155 ? -2.925 -14.267 -3.674 1.00 96.88 155 ALA A CA 1
ATOM 1180 C C . ALA A 1 155 ? -2.883 -14.065 -5.196 1.00 96.88 155 ALA A C 1
ATOM 1182 O O . ALA A 1 155 ? -2.745 -12.932 -5.640 1.00 96.88 155 ALA A O 1
ATOM 1183 N N . GLU A 1 156 ? -3.102 -15.127 -5.976 1.00 96.75 156 GLU A N 1
ATOM 1184 C CA . GLU A 1 156 ? -3.150 -15.070 -7.447 1.00 96.75 156 GLU A CA 1
ATOM 1185 C C . GLU A 1 156 ? -4.324 -14.232 -7.983 1.00 96.75 156 GLU A C 1
ATOM 1187 O O . GLU A 1 156 ? -4.223 -13.585 -9.022 1.00 96.75 156 GLU A O 1
ATOM 1192 N N . LEU A 1 157 ? -5.465 -14.241 -7.286 1.00 97.81 157 LEU A N 1
ATOM 1193 C CA . LEU A 1 157 ? -6.680 -13.545 -7.728 1.00 97.81 157 LEU A CA 1
ATOM 1194 C C . LEU A 1 157 ? -6.750 -12.081 -7.269 1.00 97.81 157 LEU A C 1
ATOM 1196 O O . LEU A 1 157 ? -7.595 -11.322 -7.758 1.00 97.81 157 LEU A O 1
ATOM 1200 N N . LEU A 1 158 ? -5.907 -11.673 -6.321 1.00 98.06 158 LEU A N 1
ATOM 1201 C CA . LEU A 1 158 ? -5.827 -10.291 -5.866 1.00 98.06 158 LEU A CA 1
ATOM 1202 C C . LEU A 1 158 ? -5.084 -9.437 -6.893 1.00 98.06 158 LEU A C 1
ATOM 1204 O O . LEU A 1 158 ? -3.951 -9.708 -7.275 1.00 98.06 158 LEU A O 1
ATOM 1208 N N . GLN A 1 159 ? -5.706 -8.333 -7.296 1.00 97.38 159 GLN A N 1
ATOM 1209 C CA . GLN A 1 159 ? -5.105 -7.351 -8.193 1.00 97.38 159 GLN A CA 1
ATOM 1210 C C . GLN A 1 159 ? -4.205 -6.389 -7.407 1.00 97.38 159 GLN A C 1
ATOM 1212 O O . GLN A 1 159 ? -4.473 -5.186 -7.328 1.00 97.38 159 GLN A O 1
ATOM 1217 N N . THR A 1 160 ? -3.149 -6.935 -6.808 1.00 96.69 160 THR A N 1
ATOM 1218 C CA . THR A 1 160 ? -2.127 -6.205 -6.049 1.00 96.69 160 THR A CA 1
ATOM 1219 C C . THR A 1 160 ? -0.730 -6.640 -6.467 1.00 96.69 160 THR A C 1
ATOM 1221 O O . THR A 1 160 ? -0.530 -7.801 -6.799 1.00 96.69 160 THR A O 1
ATOM 1224 N N . GLY A 1 161 ? 0.243 -5.728 -6.446 1.00 95.50 161 GLY A N 1
ATOM 1225 C CA . GLY A 1 161 ? 1.611 -6.049 -6.863 1.00 95.50 161 GLY A CA 1
ATOM 1226 C C . GLY A 1 161 ? 2.397 -6.895 -5.855 1.00 95.50 161 GLY A C 1
ATOM 1227 O O . GLY A 1 161 ? 3.301 -7.621 -6.255 1.00 95.50 161 GLY A O 1
ATOM 1228 N N . MET A 1 162 ? 2.031 -6.845 -4.572 1.00 96.50 162 MET A N 1
ATOM 1229 C CA . MET A 1 162 ? 2.640 -7.643 -3.504 1.00 96.50 162 MET A CA 1
ATOM 1230 C C . MET A 1 162 ? 1.566 -8.279 -2.618 1.00 96.50 162 MET A C 1
ATOM 1232 O O . MET A 1 162 ? 0.575 -7.630 -2.282 1.00 96.50 162 MET A O 1
ATOM 1236 N N . VAL A 1 163 ? 1.775 -9.524 -2.180 1.00 96.88 163 VAL A N 1
ATOM 1237 C CA . VAL A 1 163 ? 0.869 -10.216 -1.251 1.00 96.88 163 VAL A CA 1
ATOM 1238 C C . VAL A 1 163 ? 1.662 -10.864 -0.120 1.00 96.88 163 VAL A C 1
ATOM 1240 O O . VAL A 1 163 ? 2.530 -11.697 -0.358 1.00 96.88 163 VAL A O 1
ATOM 1243 N N . GLY A 1 164 ? 1.338 -10.509 1.121 1.00 96.06 164 GLY A N 1
ATOM 1244 C CA . GLY A 1 164 ? 1.839 -11.179 2.318 1.00 96.06 164 GLY A CA 1
ATOM 1245 C C . GLY A 1 164 ? 0.868 -12.244 2.803 1.00 96.06 164 GLY A C 1
ATOM 1246 O O . GLY A 1 164 ? -0.298 -11.943 3.044 1.00 96.06 164 GLY A O 1
ATOM 1247 N N . VAL A 1 165 ? 1.339 -13.472 3.006 1.00 96.75 165 VAL A N 1
ATOM 1248 C CA . VAL A 1 165 ? 0.533 -14.548 3.599 1.00 96.75 165 VAL A CA 1
ATOM 1249 C C . VAL A 1 165 ? 0.929 -14.730 5.060 1.00 96.75 165 VAL A C 1
ATOM 1251 O O . VAL A 1 165 ? 2.097 -14.961 5.358 1.00 96.75 165 VAL A O 1
ATOM 1254 N N . ASN A 1 166 ? -0.042 -14.626 5.972 1.00 96.00 166 ASN A N 1
ATOM 1255 C CA . ASN A 1 166 ? 0.133 -14.806 7.419 1.00 96.00 166 ASN A CA 1
ATOM 1256 C C . ASN A 1 166 ? 1.240 -13.930 8.047 1.00 96.00 166 ASN A C 1
ATOM 1258 O O . ASN A 1 166 ? 1.798 -14.265 9.090 1.00 96.00 166 ASN A O 1
ATOM 1262 N N . THR A 1 167 ? 1.528 -12.776 7.443 1.00 94.88 167 THR A N 1
ATOM 1263 C CA . THR A 1 167 ? 2.526 -11.804 7.908 1.00 94.88 167 THR A CA 1
ATOM 1264 C C . THR A 1 167 ? 1.935 -10.400 7.931 1.00 94.88 167 THR A C 1
ATOM 1266 O O . THR A 1 167 ? 1.074 -10.069 7.122 1.00 94.88 167 THR A O 1
ATOM 1269 N N . GLY A 1 168 ? 2.403 -9.561 8.859 1.00 91.62 168 GLY A N 1
ATOM 1270 C CA . GLY A 1 168 ? 2.050 -8.139 8.923 1.00 91.62 168 GLY A CA 1
ATOM 1271 C C . GLY A 1 168 ? 3.028 -7.224 8.178 1.00 91.62 168 GLY A C 1
ATOM 1272 O O . GLY A 1 168 ? 2.841 -6.009 8.181 1.00 91.62 168 GLY A O 1
ATOM 1273 N N . VAL A 1 169 ? 4.082 -7.784 7.575 1.00 91.00 169 VAL A N 1
ATOM 1274 C CA . VAL A 1 169 ? 5.155 -7.054 6.886 1.00 91.00 169 VAL A CA 1
ATOM 1275 C C . VAL A 1 169 ? 5.471 -7.760 5.568 1.00 91.00 169 VAL A C 1
ATOM 1277 O O . VAL A 1 169 ? 5.662 -8.971 5.558 1.00 91.00 169 VAL A O 1
ATOM 1280 N N . ILE A 1 170 ? 5.497 -6.995 4.473 1.00 92.44 170 ILE A N 1
ATOM 1281 C CA . ILE A 1 170 ? 5.737 -7.495 3.103 1.00 92.44 170 ILE A CA 1
ATOM 1282 C C . ILE A 1 170 ? 6.941 -6.848 2.418 1.00 92.44 170 ILE A C 1
ATOM 1284 O O . ILE A 1 170 ? 7.350 -7.302 1.360 1.00 92.44 170 ILE A O 1
ATOM 1288 N N . SER A 1 171 ? 7.485 -5.772 2.988 1.00 88.75 171 SER A N 1
ATOM 1289 C CA . SER A 1 171 ? 8.655 -5.096 2.433 1.00 88.75 171 SER A CA 1
ATOM 1290 C C . SER A 1 171 ? 9.898 -5.945 2.672 1.00 88.75 171 SER A C 1
ATOM 1292 O O . SER A 1 171 ? 10.209 -6.252 3.822 1.00 88.75 171 SER A O 1
ATOM 1294 N N . ASP A 1 172 ? 10.601 -6.276 1.595 1.00 90.62 172 ASP A N 1
ATOM 1295 C CA . ASP A 1 172 ? 11.831 -7.063 1.600 1.00 90.62 172 ASP A CA 1
ATOM 1296 C C . ASP A 1 172 ? 12.788 -6.471 0.546 1.00 90.62 172 ASP A C 1
ATOM 1298 O O . ASP A 1 172 ? 12.374 -6.314 -0.604 1.00 90.62 172 ASP A O 1
ATOM 1302 N N . PRO A 1 173 ? 14.038 -6.108 0.901 1.00 89.25 173 PRO A N 1
ATOM 1303 C CA . PRO A 1 173 ? 14.984 -5.500 -0.034 1.00 89.25 173 PRO A CA 1
ATOM 1304 C C . PRO A 1 173 ? 15.391 -6.408 -1.204 1.00 89.25 173 PRO A C 1
ATOM 1306 O O . PRO A 1 173 ? 15.812 -5.890 -2.239 1.00 89.25 173 PRO A O 1
ATOM 1309 N N . VAL A 1 174 ? 15.294 -7.738 -1.070 1.00 92.12 174 VAL A N 1
ATOM 1310 C CA . VAL A 1 174 ? 15.639 -8.669 -2.161 1.00 92.12 174 VAL A CA 1
ATOM 1311 C C . VAL A 1 174 ? 14.456 -8.972 -3.081 1.00 92.12 174 VAL A C 1
ATOM 1313 O O . VAL A 1 174 ? 14.656 -9.476 -4.189 1.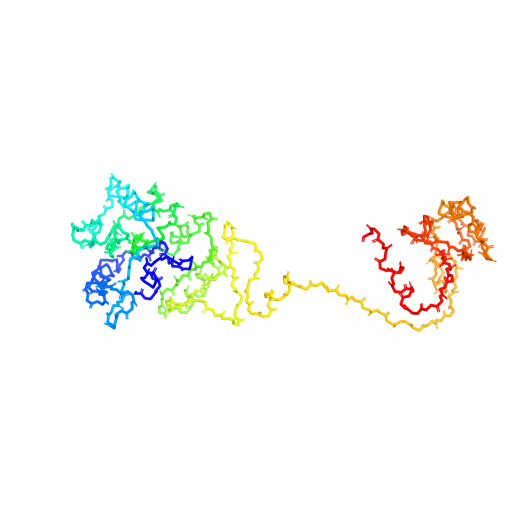00 92.12 174 VAL A O 1
ATOM 1316 N N . ALA A 1 175 ? 13.236 -8.647 -2.650 1.00 91.94 175 ALA A N 1
ATOM 1317 C CA . ALA A 1 175 ? 12.024 -8.799 -3.441 1.00 91.94 175 ALA A CA 1
ATOM 1318 C C . ALA A 1 175 ? 11.699 -7.504 -4.212 1.00 91.94 175 ALA A C 1
ATOM 1320 O O . ALA A 1 175 ? 12.017 -6.407 -3.751 1.00 91.94 175 ALA A O 1
ATOM 1321 N N . PRO A 1 176 ? 11.045 -7.599 -5.381 1.00 92.06 176 PRO A N 1
ATOM 1322 C CA . PRO A 1 176 ? 10.581 -6.419 -6.094 1.00 92.06 176 PRO A CA 1
ATOM 1323 C C . PRO A 1 176 ? 9.446 -5.734 -5.321 1.00 92.06 176 PRO A C 1
ATOM 1325 O O . PRO A 1 176 ? 8.414 -6.338 -5.025 1.00 92.06 176 PRO A O 1
ATOM 1328 N N . PHE A 1 177 ? 9.611 -4.445 -5.056 1.00 94.94 177 PHE A N 1
ATOM 1329 C CA . PHE A 1 177 ? 8.590 -3.563 -4.520 1.00 94.94 177 PHE A CA 1
ATOM 1330 C C . PHE A 1 177 ? 7.850 -2.885 -5.673 1.00 94.94 177 PHE A C 1
ATOM 1332 O O . PHE A 1 177 ? 8.402 -2.056 -6.398 1.00 94.94 177 PHE A O 1
ATOM 1339 N N . ARG A 1 178 ? 6.586 -3.265 -5.877 1.00 93.69 178 ARG A N 1
ATOM 1340 C CA . ARG A 1 178 ? 5.752 -2.728 -6.958 1.00 93.69 178 ARG A CA 1
ATOM 1341 C C . ARG A 1 178 ? 4.268 -2.836 -6.632 1.00 93.69 178 ARG A C 1
ATOM 1343 O O . ARG A 1 178 ? 3.835 -3.794 -6.003 1.00 93.69 178 ARG A O 1
ATOM 1350 N N . GLY A 1 179 ? 3.481 -1.892 -7.146 1.00 94.50 179 GLY A N 1
ATOM 1351 C CA . GLY A 1 179 ? 2.025 -1.990 -7.231 1.00 94.50 179 GLY A CA 1
ATOM 1352 C C . GLY A 1 179 ? 1.501 -2.213 -8.652 1.00 94.50 179 GLY A C 1
ATOM 1353 O O . GLY A 1 179 ? 2.225 -2.109 -9.640 1.00 94.50 179 GLY A O 1
ATOM 1354 N N . VAL A 1 180 ? 0.210 -2.508 -8.758 1.00 94.94 180 VAL A N 1
ATOM 1355 C CA . VAL A 1 180 ? -0.551 -2.468 -10.018 1.00 94.94 180 VAL A CA 1
ATOM 1356 C C . VAL A 1 180 ? -1.571 -1.325 -9.985 1.00 94.94 180 VAL A C 1
ATOM 1358 O O . VAL A 1 180 ? -1.792 -0.711 -8.937 1.00 94.94 180 VAL A O 1
ATOM 1361 N N . LYS A 1 181 ? -2.222 -1.056 -11.125 1.00 94.75 181 LYS A N 1
ATOM 1362 C CA . LYS A 1 181 ? -3.199 0.036 -11.292 1.00 94.75 181 LYS A CA 1
ATOM 1363 C C . LYS A 1 181 ? -2.560 1.401 -10.999 1.00 94.75 181 LYS A C 1
ATOM 1365 O O . LYS A 1 181 ? -1.426 1.633 -11.400 1.00 94.75 181 LYS A O 1
ATOM 1370 N N . HIS A 1 182 ? -3.241 2.287 -10.273 1.00 94.25 182 HIS A N 1
ATOM 1371 C CA . HIS A 1 182 ? -2.735 3.618 -9.934 1.00 94.25 182 HIS A CA 1
ATOM 1372 C C . HIS A 1 182 ? -1.720 3.628 -8.776 1.00 94.25 182 HIS A C 1
ATOM 1374 O O . HIS A 1 182 ? -1.409 4.686 -8.241 1.00 94.25 182 HIS A O 1
ATOM 1380 N N . SER A 1 183 ? -1.189 2.472 -8.359 1.00 94.31 183 SER A N 1
ATOM 1381 C CA . SER A 1 183 ? -0.177 2.407 -7.293 1.00 94.31 183 SER A CA 1
ATOM 1382 C C . SER A 1 183 ? 1.255 2.695 -7.742 1.00 94.31 183 SER A C 1
ATOM 1384 O O . SER A 1 183 ? 2.129 2.751 -6.883 1.00 94.31 183 SER A O 1
ATOM 1386 N N . GLY A 1 184 ? 1.500 2.875 -9.041 1.00 92.12 184 GLY A N 1
ATOM 1387 C CA . GLY A 1 184 ? 2.800 3.293 -9.565 1.00 92.12 184 GLY A CA 1
ATOM 1388 C C . GLY A 1 184 ? 3.203 2.585 -10.857 1.00 92.12 184 GLY A C 1
ATOM 1389 O O . GLY A 1 184 ? 2.540 1.651 -11.314 1.00 92.12 184 GLY A O 1
ATOM 1390 N N . PHE A 1 185 ? 4.323 3.038 -11.419 1.00 89.00 185 PHE A N 1
ATOM 1391 C CA . PHE A 1 185 ? 4.983 2.479 -12.599 1.00 89.00 185 PHE A CA 1
ATOM 1392 C C . PHE A 1 185 ? 6.398 2.019 -12.230 1.00 89.00 185 PHE A C 1
ATOM 1394 O O . PHE A 1 185 ? 6.969 2.519 -11.266 1.00 89.00 185 PHE A O 1
ATOM 1401 N N . GLY A 1 186 ? 6.948 1.068 -12.987 1.00 91.38 186 GLY A N 1
ATOM 1402 C CA . GLY A 1 186 ? 8.268 0.495 -12.703 1.00 91.38 186 GLY A CA 1
ATOM 1403 C C . GLY A 1 186 ? 8.286 -0.449 -11.495 1.00 91.38 186 GLY A C 1
ATOM 1404 O O . GLY A 1 186 ? 7.234 -0.924 -11.041 1.00 91.38 186 GLY A O 1
ATOM 1405 N N . ARG A 1 187 ? 9.496 -0.779 -11.031 1.00 91.75 187 ARG A N 1
ATOM 1406 C CA . ARG A 1 187 ? 9.797 -1.695 -9.916 1.00 91.75 187 ARG A CA 1
ATOM 1407 C C . ARG A 1 187 ? 10.982 -1.160 -9.118 1.00 91.75 187 ARG A C 1
ATOM 1409 O O . ARG A 1 187 ? 11.967 -0.734 -9.700 1.00 91.75 187 ARG A O 1
ATOM 1416 N N . GLU A 1 188 ? 10.926 -1.263 -7.798 1.00 92.56 188 GLU A N 1
ATOM 1417 C CA . GLU A 1 188 ? 12.057 -0.939 -6.920 1.00 92.56 188 GLU A CA 1
ATOM 1418 C C . GLU A 1 188 ? 12.557 -2.198 -6.207 1.00 92.56 188 GLU A C 1
ATOM 1420 O O . GLU A 1 188 ? 11.812 -3.161 -6.042 1.00 92.56 188 GLU A O 1
ATOM 1425 N N . GLY A 1 189 ? 13.810 -2.198 -5.753 1.00 90.31 189 GLY A N 1
ATOM 1426 C CA . GLY A 1 189 ? 14.366 -3.303 -4.968 1.00 90.31 189 GLY A CA 1
ATOM 1427 C C . GLY A 1 189 ? 14.596 -4.605 -5.747 1.00 90.31 189 GLY A C 1
ATOM 1428 O O . GLY A 1 189 ? 14.253 -4.757 -6.924 1.00 90.31 189 GLY A O 1
ATOM 1429 N N . GLY A 1 190 ? 15.233 -5.561 -5.073 1.00 88.69 190 GLY A N 1
ATOM 1430 C CA . GLY A 1 190 ? 15.650 -6.826 -5.664 1.00 88.69 190 GLY A CA 1
ATOM 1431 C C . GLY A 1 190 ? 16.554 -6.673 -6.890 1.00 88.69 190 GLY A C 1
ATOM 1432 O O . GLY A 1 190 ? 17.053 -5.599 -7.222 1.00 88.69 190 GLY A O 1
ATOM 1433 N N . ARG A 1 191 ? 16.756 -7.786 -7.602 1.00 87.81 191 ARG A N 1
ATOM 1434 C CA . ARG A 1 191 ? 17.532 -7.783 -8.851 1.00 87.81 191 ARG A CA 1
ATOM 1435 C C . ARG A 1 191 ? 16.825 -7.020 -9.971 1.00 87.81 191 ARG A C 1
ATOM 1437 O O . ARG A 1 191 ? 17.492 -6.521 -10.853 1.00 87.81 191 ARG A O 1
ATOM 1444 N N . ILE A 1 192 ? 15.497 -6.953 -9.952 1.00 88.38 192 ILE A N 1
ATOM 1445 C CA . ILE A 1 192 ? 14.720 -6.357 -11.047 1.00 88.38 192 ILE A CA 1
ATOM 1446 C C . ILE A 1 192 ? 14.721 -4.826 -10.951 1.00 88.38 192 ILE A C 1
ATOM 1448 O O . ILE A 1 192 ? 14.655 -4.156 -11.972 1.00 88.38 192 ILE A O 1
ATOM 1452 N N . GLY A 1 193 ? 14.836 -4.252 -9.748 1.00 90.88 193 GLY A N 1
ATOM 1453 C CA . GLY A 1 193 ? 14.858 -2.800 -9.580 1.00 90.88 193 GLY A CA 1
ATOM 1454 C C . GLY A 1 193 ? 16.039 -2.121 -10.276 1.00 90.88 193 GLY A C 1
ATOM 1455 O O . GLY A 1 193 ? 15.891 -0.996 -10.735 1.00 90.88 193 GLY A O 1
ATOM 1456 N N . ILE A 1 194 ? 17.192 -2.795 -10.413 1.00 90.12 194 ILE A N 1
ATOM 1457 C CA . ILE A 1 194 ? 18.343 -2.228 -11.139 1.00 90.12 194 ILE A CA 1
ATOM 1458 C C . ILE A 1 194 ? 18.085 -2.128 -12.646 1.00 90.12 194 ILE A C 1
ATOM 1460 O O . ILE A 1 194 ? 18.653 -1.250 -13.288 1.00 90.12 194 ILE A O 1
ATOM 1464 N N . ASP A 1 195 ? 17.211 -2.978 -13.197 1.00 90.12 195 ASP A N 1
ATOM 1465 C CA . ASP A 1 195 ? 16.899 -2.990 -14.629 1.00 90.12 195 ASP A CA 1
ATOM 1466 C C . ASP A 1 195 ? 16.231 -1.662 -15.054 1.00 90.12 195 ASP A C 1
ATOM 1468 O O . ASP A 1 195 ? 16.392 -1.237 -16.194 1.00 90.12 195 ASP A O 1
ATOM 1472 N N . GLU A 1 196 ? 15.560 -0.953 -14.132 1.00 90.75 196 GLU A N 1
ATOM 1473 C CA . GLU A 1 196 ? 14.985 0.388 -14.366 1.00 90.75 196 GLU A CA 1
ATOM 1474 C C . GLU A 1 196 ? 16.064 1.490 -14.507 1.00 90.75 196 GLU A C 1
ATOM 1476 O O . GLU A 1 196 ? 15.769 2.596 -14.957 1.00 90.75 196 GLU A O 1
ATOM 1481 N N . PHE A 1 197 ? 17.320 1.199 -14.141 1.00 91.94 197 PHE A N 1
ATOM 1482 C CA . PHE A 1 197 ? 18.460 2.128 -14.186 1.00 91.94 197 PHE A CA 1
ATOM 1483 C C . PHE A 1 197 ? 19.554 1.693 -15.175 1.00 91.94 197 PHE A C 1
ATOM 1485 O O . PHE A 1 197 ? 20.656 2.244 -15.160 1.00 91.94 197 PHE A O 1
ATOM 1492 N N . GLN A 1 198 ? 19.289 0.691 -16.017 1.00 91.56 198 GLN A N 1
ATOM 1493 C CA . GLN A 1 198 ? 20.268 0.136 -16.949 1.00 91.56 198 GLN A CA 1
ATOM 1494 C C . GLN A 1 198 ? 19.900 0.407 -18.409 1.00 91.56 198 GLN A C 1
ATOM 1496 O O . GLN A 1 198 ? 18.743 0.332 -18.810 1.00 91.56 198 GLN A O 1
ATOM 1501 N N . ILE A 1 199 ? 20.926 0.652 -19.229 1.00 88.56 199 ILE A N 1
ATOM 1502 C CA . ILE A 1 199 ? 20.828 0.627 -20.692 1.00 88.56 199 ILE A CA 1
ATOM 1503 C C . ILE A 1 199 ? 21.575 -0.617 -21.172 1.00 88.56 199 ILE A C 1
ATOM 1505 O O . ILE A 1 199 ? 22.784 -0.747 -20.970 1.00 88.56 199 ILE A O 1
ATOM 1509 N N . LEU A 1 200 ? 20.858 -1.550 -21.800 1.00 87.12 200 LEU A N 1
ATOM 1510 C CA . LEU A 1 200 ? 21.452 -2.781 -22.317 1.00 87.12 200 LEU A CA 1
ATOM 1511 C C . LEU A 1 200 ? 22.194 -2.507 -23.630 1.00 87.12 200 LEU A C 1
ATOM 1513 O O . LEU A 1 200 ? 21.596 -2.082 -24.616 1.00 87.12 200 LEU A O 1
ATOM 1517 N N . LYS A 1 201 ? 23.495 -2.811 -23.663 1.00 85.00 201 LYS A N 1
ATOM 1518 C CA . LYS A 1 201 ? 24.323 -2.778 -24.876 1.00 85.00 201 LYS A CA 1
ATOM 1519 C C . LYS A 1 201 ? 24.644 -4.201 -25.320 1.00 85.00 201 LYS A C 1
ATOM 1521 O O . LYS A 1 201 ? 25.185 -4.988 -24.549 1.00 85.00 201 LYS A O 1
ATOM 1526 N N . THR A 1 202 ? 24.346 -4.521 -26.577 1.00 87.56 202 THR A N 1
ATOM 1527 C CA . THR A 1 202 ? 24.743 -5.796 -27.191 1.00 87.56 202 THR A CA 1
ATOM 1528 C C . THR A 1 202 ? 25.955 -5.574 -28.087 1.00 87.56 202 THR A C 1
ATOM 1530 O O . THR A 1 202 ? 25.884 -4.776 -29.016 1.00 87.56 202 THR A O 1
ATOM 1533 N N . SER A 1 203 ? 27.045 -6.308 -27.845 1.00 71.88 203 SER A N 1
ATOM 1534 C CA . SER A 1 203 ? 28.187 -6.392 -28.764 1.00 71.88 203 SER A CA 1
ATOM 1535 C C . SER A 1 203 ? 28.170 -7.736 -29.485 1.00 71.88 203 SER A C 1
ATOM 1537 O O . SER A 1 203 ? 28.031 -8.782 -28.848 1.00 71.88 203 SER A O 1
ATOM 1539 N N . ARG A 1 204 ? 28.315 -7.724 -30.812 1.00 69.06 204 ARG A N 1
ATOM 1540 C CA . ARG A 1 204 ? 28.483 -8.939 -31.618 1.00 69.06 204 ARG A CA 1
ATOM 1541 C C . ARG A 1 204 ? 29.840 -8.907 -32.302 1.00 69.06 204 ARG A C 1
ATOM 1543 O O . ARG A 1 204 ? 30.169 -7.949 -32.991 1.00 69.06 204 ARG A O 1
ATOM 1550 N N . HIS A 1 205 ? 30.602 -9.981 -32.137 1.00 67.00 205 HIS A N 1
ATOM 1551 C CA . HIS A 1 205 ? 31.931 -10.127 -32.714 1.00 67.00 205 HIS A CA 1
ATOM 1552 C C . HIS A 1 205 ? 31.852 -11.130 -33.863 1.00 67.00 205 HIS A C 1
ATOM 1554 O O . HIS A 1 205 ? 31.620 -12.318 -33.641 1.00 67.00 205 HIS A O 1
ATOM 1560 N N . PHE A 1 206 ? 32.020 -10.646 -35.091 1.00 68.44 206 PHE A N 1
ATOM 1561 C CA . PHE A 1 206 ? 32.019 -11.476 -36.292 1.00 68.44 206 PHE A CA 1
ATOM 1562 C C . PHE A 1 206 ? 33.427 -11.570 -36.877 1.00 68.44 206 PHE A C 1
ATOM 1564 O O . PHE A 1 206 ? 34.200 -10.615 -36.834 1.00 68.44 206 PHE A O 1
ATOM 1571 N N . ARG A 1 207 ? 33.747 -12.723 -37.469 1.00 59.69 207 ARG A N 1
ATOM 1572 C CA . ARG A 1 207 ? 34.955 -12.919 -38.275 1.00 59.69 207 ARG A CA 1
ATOM 1573 C C . ARG A 1 207 ? 34.563 -12.871 -39.747 1.00 59.69 207 ARG A C 1
ATOM 1575 O O . ARG A 1 207 ? 33.676 -13.612 -40.163 1.00 59.69 207 ARG A O 1
ATOM 1582 N N . MET A 1 208 ? 35.212 -12.011 -40.528 1.00 60.72 208 MET A N 1
ATOM 1583 C CA . MET A 1 208 ? 34.885 -11.856 -41.946 1.00 60.72 208 MET A CA 1
ATOM 1584 C C . MET A 1 208 ? 35.193 -13.116 -42.769 1.00 60.72 208 MET A C 1
ATOM 1586 O O . MET A 1 208 ? 36.240 -13.745 -42.603 1.00 60.72 208 MET A O 1
ATOM 1590 N N . SER A 1 209 ? 34.295 -13.419 -43.708 1.00 63.97 209 SER A N 1
ATOM 1591 C CA . SER A 1 209 ? 34.472 -14.359 -44.821 1.00 63.97 209 SER A CA 1
ATOM 1592 C C . SER A 1 209 ? 34.023 -13.677 -46.126 1.00 63.97 209 SER A C 1
ATOM 1594 O O . SER A 1 209 ? 33.427 -12.600 -46.084 1.00 63.97 209 SER A O 1
ATOM 1596 N N . LYS A 1 210 ? 34.391 -14.224 -47.292 1.00 70.31 210 LYS A N 1
ATOM 1597 C CA . LYS A 1 210 ? 34.019 -13.637 -48.594 1.00 70.31 210 LYS A CA 1
ATOM 1598 C C . LYS A 1 210 ? 32.511 -13.790 -48.823 1.00 70.31 210 LYS A C 1
ATOM 1600 O O . LYS A 1 210 ? 32.013 -14.891 -48.640 1.00 70.31 210 LYS A O 1
ATOM 1605 N N . LEU A 1 211 ? 31.845 -12.719 -49.263 1.00 70.19 211 LEU A N 1
ATOM 1606 C CA . LEU A 1 211 ? 30.410 -12.695 -49.582 1.00 70.19 211 LEU A CA 1
ATOM 1607 C C . LEU A 1 211 ? 30.178 -12.723 -51.103 1.00 70.19 211 LEU A C 1
ATOM 1609 O O . LEU A 1 211 ? 30.880 -12.028 -51.846 1.00 70.19 211 LEU A O 1
ATOM 1613 N N . LYS A 1 212 ? 29.177 -13.478 -51.565 1.00 72.69 212 LYS A N 1
ATOM 1614 C CA . LYS A 1 212 ? 28.676 -13.519 -52.947 1.00 72.69 212 LYS A CA 1
ATOM 1615 C C . LYS A 1 212 ? 27.337 -12.773 -53.056 1.00 72.69 212 LYS A C 1
ATOM 1617 O O . LYS A 1 212 ? 26.389 -13.078 -52.344 1.00 72.69 212 LYS A O 1
ATOM 1622 N N . VAL A 1 213 ? 27.238 -11.817 -53.982 1.00 68.56 213 VAL A N 1
ATOM 1623 C CA . VAL A 1 213 ? 26.001 -11.062 -54.274 1.00 68.56 213 VAL A CA 1
ATOM 1624 C C . VAL A 1 213 ? 25.274 -11.697 -55.465 1.00 68.56 213 VAL A C 1
ATOM 1626 O O . VAL A 1 213 ? 25.927 -12.027 -56.457 1.00 68.56 213 VAL A O 1
ATOM 1629 N N . GLY A 1 214 ? 23.947 -11.840 -55.410 1.00 69.69 214 GLY A N 1
ATOM 1630 C CA . GLY A 1 214 ? 23.181 -12.458 -56.496 1.00 69.69 214 GLY A CA 1
ATOM 1631 C C . GLY A 1 214 ? 21.676 -12.574 -56.243 1.00 69.69 214 GLY A C 1
ATOM 1632 O O . GLY A 1 214 ? 21.086 -11.783 -55.511 1.00 69.69 214 GLY A O 1
ATOM 1633 N N . ASP A 1 215 ? 21.042 -13.544 -56.900 1.00 69.88 215 ASP A N 1
ATOM 1634 C CA . ASP A 1 215 ? 19.635 -13.890 -56.683 1.00 69.88 215 ASP A CA 1
ATOM 1635 C C . ASP A 1 215 ? 19.446 -14.529 -55.295 1.00 69.88 215 ASP A C 1
ATOM 1637 O O . ASP A 1 215 ? 20.205 -15.423 -54.923 1.00 69.88 215 ASP A O 1
ATOM 1641 N N . ASN A 1 216 ? 18.413 -14.107 -54.558 1.00 65.94 216 ASN A N 1
ATOM 1642 C CA . ASN A 1 216 ? 18.041 -14.675 -53.257 1.00 65.94 216 ASN A CA 1
ATOM 1643 C C . ASN A 1 216 ? 17.637 -16.154 -53.337 1.00 65.94 216 ASN A C 1
ATOM 1645 O O . ASN A 1 216 ? 17.602 -16.828 -52.309 1.00 65.94 216 ASN A O 1
ATOM 1649 N N . PHE A 1 217 ? 17.301 -16.651 -54.529 1.00 72.00 217 PHE A N 1
ATOM 1650 C CA . PHE A 1 217 ? 16.967 -18.055 -54.753 1.00 72.00 217 PHE A CA 1
ATOM 1651 C C . PHE A 1 217 ? 18.174 -18.913 -55.183 1.00 72.00 217 PHE A C 1
ATOM 1653 O O . PHE A 1 217 ? 18.052 -20.137 -55.231 1.00 72.00 217 PHE A O 1
ATOM 1660 N N . ASP A 1 218 ? 19.347 -18.318 -55.449 1.00 75.75 218 ASP A N 1
ATOM 1661 C CA . ASP A 1 218 ? 20.607 -19.060 -55.605 1.00 75.75 218 ASP A CA 1
ATOM 1662 C C . ASP A 1 218 ? 21.151 -19.410 -54.211 1.00 75.75 218 ASP A C 1
ATOM 1664 O O . ASP A 1 218 ? 21.525 -18.531 -53.437 1.00 75.75 218 ASP A O 1
ATOM 1668 N N . SER A 1 219 ? 21.248 -20.706 -53.899 1.00 72.81 219 SER A N 1
ATOM 1669 C CA . SER A 1 219 ? 21.716 -21.213 -52.599 1.00 72.81 219 SER A CA 1
ATOM 1670 C C . SER A 1 219 ? 23.163 -20.846 -52.253 1.00 72.81 219 SER A C 1
ATOM 1672 O O . SER A 1 219 ? 23.621 -21.131 -51.150 1.00 72.81 219 SER A O 1
ATOM 1674 N N . THR A 1 220 ? 23.913 -20.290 -53.204 1.00 77.12 220 THR A N 1
ATOM 1675 C CA . THR A 1 220 ? 25.291 -19.829 -53.007 1.00 77.12 220 THR A CA 1
ATOM 1676 C C . THR A 1 220 ? 25.403 -18.311 -52.845 1.00 77.12 220 THR A C 1
ATOM 1678 O O . THR A 1 220 ? 26.507 -17.813 -52.649 1.00 77.12 220 THR A O 1
ATOM 1681 N N . THR A 1 221 ? 24.295 -17.571 -52.945 1.00 72.62 221 THR A N 1
ATOM 1682 C CA . THR A 1 221 ? 24.243 -16.119 -52.743 1.00 72.62 221 THR A CA 1
ATOM 1683 C C . THR A 1 221 ? 24.160 -15.783 -51.255 1.00 72.62 221 THR A C 1
ATOM 1685 O O . THR A 1 221 ? 23.244 -16.221 -50.566 1.00 72.62 221 THR A O 1
ATOM 1688 N N . ASP A 1 222 ? 25.067 -14.934 -50.777 1.00 70.50 222 ASP A N 1
ATOM 1689 C CA . ASP A 1 222 ? 25.053 -14.390 -49.417 1.00 70.50 222 ASP A CA 1
ATOM 1690 C C . ASP A 1 222 ? 24.237 -13.086 -49.305 1.00 70.50 222 ASP A C 1
ATOM 1692 O O . ASP A 1 222 ? 23.805 -12.716 -48.213 1.00 70.50 222 ASP A O 1
ATOM 1696 N N . GLN A 1 223 ? 24.031 -12.359 -50.414 1.00 68.06 223 GLN A N 1
ATOM 1697 C CA . GLN A 1 223 ? 23.331 -11.068 -50.423 1.00 68.06 223 GLN A CA 1
ATOM 1698 C C . GLN A 1 223 ? 22.466 -10.836 -51.676 1.00 68.06 223 GLN A C 1
ATOM 1700 O O . GLN A 1 223 ? 22.958 -10.891 -52.803 1.00 68.06 223 GLN A O 1
ATOM 1705 N N . GLY A 1 224 ? 21.194 -10.484 -51.459 1.00 63.12 224 GLY A N 1
ATOM 1706 C CA . GLY A 1 224 ? 20.205 -10.160 -52.495 1.00 63.12 224 GLY A CA 1
ATOM 1707 C C . GLY A 1 224 ? 20.011 -8.676 -52.836 1.00 63.12 224 GLY A C 1
ATOM 1708 O O . GLY A 1 224 ? 20.780 -7.824 -52.385 1.00 63.12 224 GLY A O 1
ATOM 1709 N N . PRO A 1 225 ? 18.959 -8.336 -53.614 1.00 61.31 225 PRO A N 1
ATOM 1710 C CA . PRO A 1 225 ? 18.654 -6.964 -54.038 1.00 61.31 225 PRO A CA 1
ATOM 1711 C C . PRO A 1 225 ? 18.352 -6.017 -52.863 1.00 61.31 225 PRO A C 1
ATOM 1713 O O . PRO A 1 225 ? 17.651 -6.390 -51.923 1.00 61.31 225 PRO A O 1
ATOM 1716 N N . GLN A 1 226 ? 18.839 -4.770 -52.938 1.00 63.72 226 GLN A N 1
ATOM 1717 C CA . GLN A 1 226 ? 18.632 -3.713 -51.934 1.00 63.72 226 GLN A CA 1
ATOM 1718 C C . GLN A 1 226 ? 18.481 -2.335 -52.598 1.00 63.72 226 GLN A C 1
ATOM 1720 O O . GLN A 1 226 ? 19.072 -2.089 -53.645 1.00 63.72 226 GLN A O 1
ATOM 1725 N N . ASN A 1 227 ? 17.723 -1.422 -51.981 1.00 64.62 227 ASN A N 1
ATOM 1726 C CA . ASN A 1 227 ? 17.386 -0.113 -52.550 1.00 64.62 227 ASN A CA 1
ATOM 1727 C C . ASN A 1 227 ? 18.045 1.053 -51.784 1.00 64.62 227 ASN A C 1
ATOM 1729 O O . ASN A 1 227 ? 17.416 1.707 -50.957 1.00 64.62 227 ASN A O 1
ATOM 1733 N N . SER A 1 228 ? 19.311 1.334 -52.089 1.00 68.19 228 SER A N 1
ATOM 1734 C CA . SER A 1 228 ? 20.122 2.395 -51.474 1.00 68.19 228 SER A CA 1
ATOM 1735 C C . SER A 1 228 ? 20.564 3.518 -52.422 1.00 68.19 228 SER A C 1
ATOM 1737 O O . SER A 1 228 ? 21.341 4.382 -52.014 1.00 68.19 228 SER A O 1
ATOM 1739 N N . MET A 1 229 ? 20.066 3.562 -53.667 1.00 74.88 229 MET A N 1
ATOM 1740 C CA . MET A 1 229 ? 20.562 4.501 -54.692 1.00 74.88 229 MET A CA 1
ATOM 1741 C C . MET A 1 229 ? 20.434 5.967 -54.270 1.00 74.88 229 MET A C 1
ATOM 1743 O O . MET A 1 229 ? 21.329 6.763 -54.536 1.00 74.88 229 MET A O 1
ATOM 1747 N N . MET A 1 230 ? 19.353 6.322 -53.572 1.00 76.31 230 MET A N 1
ATOM 1748 C CA . MET A 1 230 ? 19.129 7.687 -53.089 1.00 76.31 230 MET A CA 1
ATOM 1749 C C . MET A 1 230 ? 20.260 8.173 -52.165 1.00 76.31 230 MET A C 1
ATOM 1751 O O . MET A 1 230 ? 20.714 9.308 -52.289 1.00 76.31 230 MET A O 1
ATOM 1755 N N . HIS A 1 231 ? 20.754 7.303 -51.281 1.00 77.50 231 HIS A N 1
ATOM 1756 C CA . HIS A 1 231 ? 21.828 7.630 -50.338 1.00 77.50 231 HIS A CA 1
ATOM 1757 C C . HIS A 1 231 ? 23.173 7.775 -51.053 1.00 77.50 231 HIS A C 1
ATOM 1759 O O . HIS A 1 231 ? 23.958 8.664 -50.728 1.00 77.50 231 HIS A O 1
ATOM 1765 N N . ILE A 1 232 ? 23.413 6.951 -52.078 1.00 79.12 232 ILE A N 1
ATOM 1766 C CA . ILE A 1 232 ? 24.612 7.047 -52.916 1.00 79.12 232 ILE A CA 1
ATOM 1767 C C . ILE A 1 232 ? 24.655 8.401 -53.637 1.00 79.12 232 ILE A C 1
ATOM 1769 O O . ILE A 1 232 ? 25.691 9.064 -53.658 1.00 79.12 232 ILE A O 1
ATOM 1773 N N . GLU A 1 233 ? 23.537 8.840 -54.212 1.00 83.69 233 GLU A N 1
ATOM 1774 C CA . GLU A 1 233 ? 23.487 10.128 -54.908 1.00 83.69 233 GLU A CA 1
ATOM 1775 C C . GLU A 1 233 ? 23.630 11.319 -53.948 1.00 83.69 233 GLU A C 1
ATOM 1777 O O . GLU A 1 233 ? 24.374 12.249 -54.259 1.00 83.69 233 GLU A O 1
ATOM 1782 N N . SER A 1 234 ? 23.029 11.262 -52.752 1.00 83.38 234 SER A N 1
ATOM 1783 C CA . SER A 1 234 ? 23.234 12.287 -51.708 1.00 83.38 234 SER A CA 1
ATOM 1784 C C . SER A 1 234 ? 24.709 12.399 -51.313 1.00 83.38 234 SER A C 1
ATOM 1786 O O . SER A 1 234 ? 25.268 13.492 -51.296 1.00 83.38 234 SER A O 1
ATOM 1788 N N . GLY A 1 235 ? 25.382 11.264 -51.083 1.00 79.31 235 GLY A N 1
ATOM 1789 C CA . GLY A 1 235 ? 26.803 11.241 -50.728 1.00 79.31 235 GLY A CA 1
ATOM 1790 C C . GLY A 1 235 ? 27.692 11.899 -51.786 1.00 79.31 235 GLY A C 1
ATOM 1791 O O . GLY A 1 235 ? 28.575 12.689 -51.451 1.00 79.31 235 GLY A O 1
ATOM 1792 N N . LYS A 1 236 ? 27.430 11.639 -53.075 1.00 84.12 236 LYS A N 1
ATOM 1793 C CA . LYS A 1 236 ? 28.136 12.306 -54.184 1.00 84.12 236 LYS A CA 1
ATOM 1794 C C . LYS A 1 236 ? 27.904 13.822 -54.173 1.00 84.12 236 LYS A C 1
ATOM 1796 O O . LYS A 1 236 ? 28.858 14.576 -54.342 1.00 84.12 236 LYS A O 1
ATOM 1801 N N . GLN A 1 237 ? 26.661 14.264 -53.967 1.00 87.62 237 GLN A N 1
ATOM 1802 C CA . GLN A 1 237 ? 26.294 15.688 -53.936 1.00 87.62 237 GLN A CA 1
ATOM 1803 C C . GLN A 1 237 ? 26.943 16.436 -52.766 1.00 87.62 237 GLN A C 1
ATOM 1805 O O . GLN A 1 237 ? 27.325 17.595 -52.907 1.00 87.62 237 GLN A O 1
ATOM 1810 N N . GLU A 1 238 ? 27.125 15.761 -51.635 1.00 85.62 238 GLU A N 1
ATOM 1811 C CA . GLU A 1 238 ? 27.765 16.312 -50.438 1.00 85.62 238 GLU A CA 1
ATOM 1812 C C . GLU A 1 238 ? 29.307 16.269 -50.498 1.00 85.62 238 GLU A C 1
ATOM 1814 O O . GLU A 1 238 ? 29.981 16.779 -49.603 1.00 85.62 238 GLU A O 1
ATOM 1819 N N . GLY A 1 239 ? 29.883 15.715 -51.573 1.00 84.94 239 GLY A N 1
ATOM 1820 C CA . GLY A 1 239 ? 31.325 15.718 -51.839 1.00 84.94 239 GLY A CA 1
ATOM 1821 C C . GLY A 1 239 ? 32.076 14.462 -51.388 1.00 84.94 239 GLY A C 1
ATOM 1822 O O . GLY A 1 239 ? 33.309 14.480 -51.343 1.00 84.94 239 GLY A O 1
ATOM 1823 N N . ALA A 1 240 ? 31.378 13.370 -51.061 1.00 84.38 240 ALA A N 1
ATOM 1824 C CA . ALA A 1 240 ? 32.012 12.081 -50.800 1.00 84.38 240 ALA A CA 1
ATOM 1825 C C . ALA A 1 240 ? 32.537 11.444 -52.098 1.00 84.38 240 ALA A C 1
ATOM 1827 O O . ALA A 1 240 ? 31.927 11.542 -53.165 1.00 84.38 240 ALA A O 1
ATOM 1828 N N . THR A 1 241 ? 33.671 10.743 -52.016 1.00 86.50 241 THR A N 1
ATOM 1829 C CA . THR A 1 241 ? 34.284 10.093 -53.185 1.00 86.50 241 THR A CA 1
ATOM 1830 C C . THR A 1 241 ? 33.865 8.629 -53.263 1.00 86.50 241 THR A C 1
ATOM 1832 O O . THR A 1 241 ? 34.202 7.854 -52.369 1.00 86.50 241 THR A O 1
ATOM 1835 N N . VAL A 1 242 ? 33.183 8.222 -54.339 1.00 81.31 242 VAL A N 1
ATOM 1836 C CA . VAL A 1 242 ? 32.920 6.798 -54.619 1.00 81.31 242 VAL A CA 1
ATOM 1837 C C . VAL A 1 242 ? 34.223 6.130 -55.056 1.00 81.31 242 VAL A C 1
ATOM 1839 O O . VAL A 1 242 ? 34.747 6.423 -56.127 1.00 81.31 242 VAL A O 1
ATOM 1842 N N . HIS A 1 243 ? 34.744 5.235 -54.224 1.00 82.56 243 HIS A N 1
ATOM 1843 C CA . HIS A 1 243 ? 35.953 4.463 -54.500 1.00 82.56 243 HIS A CA 1
ATOM 1844 C C . HIS A 1 243 ? 35.655 3.178 -55.287 1.00 82.56 243 HIS A C 1
ATOM 1846 O O . HIS A 1 243 ? 36.429 2.785 -56.156 1.00 82.56 243 HIS A O 1
ATOM 1852 N N . LEU A 1 244 ? 34.515 2.540 -55.004 1.00 82.88 244 LEU A N 1
ATOM 1853 C CA . LEU A 1 244 ? 34.032 1.324 -55.663 1.00 82.88 244 LEU A CA 1
ATOM 1854 C C . LEU A 1 244 ? 32.500 1.372 -55.758 1.00 82.88 244 LEU A C 1
ATOM 1856 O O . LEU A 1 244 ? 31.867 1.932 -54.864 1.00 82.88 244 LEU A O 1
ATOM 1860 N N . GLY A 1 245 ? 31.915 0.785 -56.806 1.00 81.94 245 GLY A N 1
ATOM 1861 C CA . GLY A 1 245 ? 30.464 0.657 -56.984 1.00 81.94 245 GLY A CA 1
ATOM 1862 C C . GLY A 1 245 ? 29.766 1.951 -57.412 1.00 81.94 245 GLY A C 1
ATOM 1863 O O . GLY A 1 245 ? 30.237 2.679 -58.288 1.00 81.94 245 GLY A O 1
ATOM 1864 N N . GLY A 1 246 ? 28.612 2.237 -56.807 1.00 71.81 246 GLY A N 1
ATOM 1865 C CA . GLY A 1 246 ? 27.821 3.446 -57.053 1.00 71.81 246 GLY A CA 1
ATOM 1866 C C . GLY A 1 246 ? 26.972 3.398 -58.324 1.00 71.81 246 GLY A C 1
ATOM 1867 O O . GLY A 1 246 ? 26.583 4.453 -58.837 1.00 71.81 246 GLY A O 1
ATOM 1868 N N . ARG A 1 247 ? 26.725 2.189 -58.845 1.00 75.56 247 ARG A N 1
ATOM 1869 C CA . ARG A 1 247 ? 25.955 1.911 -60.062 1.00 75.56 247 ARG A CA 1
ATOM 1870 C C . ARG A 1 247 ? 24.868 0.885 -59.776 1.00 75.56 247 ARG A C 1
ATOM 1872 O O . ARG A 1 247 ? 25.021 0.012 -58.923 1.00 75.56 247 ARG A O 1
ATOM 1879 N N . VAL A 1 248 ? 23.795 0.964 -60.554 1.00 68.38 248 VAL A N 1
ATOM 1880 C CA . VAL A 1 248 ? 22.788 -0.095 -60.602 1.00 68.38 248 VAL A CA 1
ATOM 1881 C C . VAL A 1 248 ? 23.418 -1.313 -61.286 1.00 68.38 248 VAL A C 1
ATOM 1883 O O . VAL A 1 248 ? 23.829 -1.227 -62.446 1.00 68.38 248 VAL A O 1
ATOM 1886 N N . SER A 1 249 ? 23.515 -2.433 -60.571 1.00 65.00 249 SER A N 1
ATOM 1887 C CA . SER A 1 249 ? 23.962 -3.704 -61.132 1.00 65.00 249 SER A CA 1
ATOM 1888 C C . SER A 1 249 ? 22.905 -4.258 -62.091 1.00 65.00 249 SER A C 1
ATOM 1890 O O . SER A 1 249 ? 21.707 -4.228 -61.818 1.00 65.00 249 SER A O 1
ATOM 1892 N N . LYS A 1 250 ? 23.350 -4.784 -63.235 1.00 61.53 250 LYS A N 1
ATOM 1893 C CA . LYS A 1 250 ? 22.476 -5.393 -64.255 1.00 61.53 250 LYS A CA 1
ATOM 1894 C C . LYS A 1 250 ? 22.346 -6.914 -64.111 1.00 61.53 250 LYS A C 1
ATOM 1896 O O . LYS A 1 250 ? 21.738 -7.550 -64.965 1.00 61.53 250 LYS A O 1
ATOM 1901 N N . THR A 1 251 ? 22.937 -7.518 -63.079 1.00 56.06 251 THR A N 1
ATOM 1902 C CA . THR A 1 251 ? 23.142 -8.977 -62.994 1.00 56.06 251 THR A CA 1
ATOM 1903 C C . THR A 1 251 ? 21.943 -9.788 -62.479 1.00 56.06 251 THR A C 1
ATOM 1905 O O . THR A 1 251 ? 22.133 -10.915 -62.040 1.00 56.06 251 THR A O 1
ATOM 1908 N N . GLY A 1 252 ? 20.712 -9.272 -62.550 1.00 53.88 252 GLY A N 1
ATOM 1909 C CA . GLY A 1 252 ? 19.505 -10.004 -62.148 1.00 53.88 252 GLY A CA 1
ATOM 1910 C C . GLY A 1 252 ? 18.423 -9.966 -63.225 1.00 53.88 252 GLY A C 1
ATOM 1911 O O . GLY A 1 252 ? 17.956 -8.892 -63.603 1.00 53.88 252 GLY A O 1
ATOM 1912 N N . GLN A 1 253 ? 18.003 -11.134 -63.718 1.00 53.28 253 GLN A N 1
ATOM 1913 C CA . GLN A 1 253 ? 16.860 -11.280 -64.626 1.00 53.28 253 GLN A CA 1
ATOM 1914 C C . GLN A 1 253 ? 15.523 -11.148 -63.869 1.00 53.28 253 GLN A C 1
ATOM 1916 O O . GLN A 1 253 ? 14.768 -12.104 -63.821 1.00 53.28 253 GLN A O 1
ATOM 1921 N N . SER A 1 254 ? 15.209 -9.991 -63.277 1.00 52.69 254 SER A N 1
ATOM 1922 C CA . SER A 1 254 ? 13.836 -9.665 -62.828 1.00 52.69 254 SER A CA 1
ATOM 1923 C C . SER A 1 254 ? 13.775 -8.308 -62.121 1.00 52.69 254 SER A C 1
ATOM 1925 O O . SER A 1 254 ? 14.055 -8.240 -60.931 1.00 52.69 254 SER A O 1
ATOM 1927 N N . GLY A 1 255 ? 13.392 -7.240 -62.831 1.00 56.75 255 GLY A N 1
ATOM 1928 C CA . GLY A 1 255 ? 12.651 -6.061 -62.325 1.00 56.75 255 GLY A CA 1
ATOM 1929 C C . GLY A 1 255 ? 13.098 -5.276 -61.070 1.00 56.75 255 GLY A C 1
ATOM 1930 O O . GLY A 1 255 ? 12.416 -4.315 -60.729 1.00 56.75 255 GLY A O 1
ATOM 1931 N N . GLY A 1 256 ? 14.177 -5.638 -60.374 1.00 57.91 256 GLY A N 1
ATOM 1932 C CA . GLY A 1 256 ? 14.636 -5.011 -59.130 1.00 57.91 256 GLY A CA 1
ATOM 1933 C C . GLY A 1 256 ? 15.797 -4.031 -59.327 1.00 57.91 256 GLY A C 1
ATOM 1934 O O . GLY A 1 256 ? 16.583 -4.154 -60.266 1.00 57.91 256 GLY A O 1
ATOM 1935 N N . TYR A 1 257 ? 15.935 -3.064 -58.414 1.00 61.03 257 TYR A N 1
ATOM 1936 C CA . TYR A 1 257 ? 17.090 -2.162 -58.355 1.00 61.03 257 TYR A CA 1
ATOM 1937 C C . TYR A 1 257 ? 18.244 -2.865 -57.631 1.00 61.03 257 TYR A C 1
ATOM 1939 O O . TYR A 1 257 ? 18.373 -2.766 -56.416 1.00 61.03 257 TYR A O 1
ATOM 1947 N N . TYR A 1 258 ? 19.067 -3.621 -58.357 1.00 68.00 258 TYR A N 1
ATOM 1948 C CA . TYR A 1 258 ? 20.311 -4.161 -57.803 1.00 68.00 258 TYR A CA 1
ATOM 1949 C C . TYR A 1 258 ? 21.349 -3.049 -57.767 1.00 68.00 258 TYR A C 1
ATOM 1951 O O . TYR A 1 258 ? 21.490 -2.310 -58.735 1.00 68.00 258 TYR A O 1
ATOM 1959 N N . ILE A 1 259 ? 22.101 -2.925 -56.683 1.00 67.62 259 ILE A N 1
ATOM 1960 C CA . ILE A 1 259 ? 23.113 -1.878 -56.533 1.00 67.62 259 ILE A CA 1
ATOM 1961 C C . ILE A 1 259 ? 24.437 -2.562 -56.246 1.00 67.62 259 ILE A C 1
ATOM 1963 O O . ILE A 1 259 ? 24.505 -3.454 -55.402 1.00 67.62 259 ILE A O 1
ATOM 1967 N N . GLU A 1 260 ? 25.480 -2.177 -56.977 1.00 73.25 260 GLU A N 1
ATOM 1968 C CA . GLU A 1 260 ? 26.827 -2.677 -56.713 1.00 73.25 260 GLU A CA 1
ATOM 1969 C C . GLU A 1 260 ? 27.276 -2.269 -55.300 1.00 73.25 260 GLU A C 1
ATOM 1971 O O . GLU A 1 260 ? 27.018 -1.129 -54.891 1.00 73.25 260 GLU A O 1
ATOM 1976 N N . PRO A 1 261 ? 27.990 -3.140 -54.562 1.00 79.38 261 PRO A N 1
ATOM 1977 C CA . PRO A 1 261 ? 28.605 -2.751 -53.305 1.00 79.38 261 PRO A CA 1
ATOM 1978 C C . PRO A 1 261 ? 29.417 -1.467 -53.458 1.00 79.38 261 PRO A C 1
ATOM 1980 O O . PRO A 1 261 ? 30.336 -1.388 -54.274 1.00 79.38 261 PRO A O 1
ATOM 1983 N N . THR A 1 262 ? 29.021 -0.439 -52.714 1.00 81.50 262 THR A N 1
ATOM 1984 C CA . THR A 1 262 ? 29.497 0.928 -52.893 1.00 81.50 262 THR A CA 1
ATOM 1985 C C . THR A 1 262 ? 30.330 1.350 -51.699 1.00 81.50 262 THR A C 1
ATOM 1987 O O . THR A 1 262 ? 29.860 1.291 -50.568 1.00 81.50 262 THR A O 1
ATOM 1990 N N . ILE A 1 263 ? 31.554 1.808 -51.945 1.00 87.25 263 ILE A N 1
ATOM 1991 C CA . ILE A 1 263 ? 32.441 2.317 -50.897 1.00 87.25 263 ILE A CA 1
ATOM 1992 C C . ILE A 1 263 ? 32.638 3.811 -51.117 1.00 87.25 263 ILE A C 1
ATOM 1994 O O . ILE A 1 263 ? 33.207 4.217 -52.132 1.00 87.25 263 ILE A O 1
ATOM 1998 N N . PHE A 1 264 ? 32.204 4.624 -50.159 1.00 87.00 264 PHE A N 1
ATOM 1999 C CA . PHE A 1 264 ? 32.554 6.035 -50.084 1.00 87.00 264 PHE A CA 1
ATOM 2000 C C . PHE A 1 264 ? 33.812 6.232 -49.246 1.00 87.00 264 PHE A C 1
ATOM 2002 O O . PHE A 1 264 ? 33.974 5.633 -48.190 1.00 87.00 264 PHE A O 1
ATOM 2009 N N . THR A 1 265 ? 34.685 7.120 -49.702 1.00 88.19 265 THR A N 1
ATOM 2010 C CA . THR A 1 265 ? 35.883 7.573 -48.987 1.00 88.19 265 THR A CA 1
ATOM 2011 C C . THR A 1 265 ? 35.861 9.092 -48.844 1.00 88.19 265 THR A C 1
ATOM 2013 O O . THR A 1 265 ? 35.138 9.777 -49.573 1.00 88.19 265 THR A O 1
ATOM 2016 N N . ASN A 1 266 ? 36.660 9.619 -47.908 1.00 85.69 266 ASN A N 1
ATOM 2017 C CA . ASN A 1 266 ? 36.689 11.045 -47.542 1.00 85.69 266 ASN A CA 1
ATOM 2018 C C . ASN A 1 266 ? 35.326 11.570 -47.067 1.00 85.69 266 ASN A C 1
ATOM 2020 O O . ASN A 1 266 ? 34.976 12.729 -47.299 1.00 85.69 266 ASN A O 1
ATOM 2024 N N . VAL A 1 267 ? 34.547 10.705 -46.422 1.00 87.25 267 VAL A N 1
ATOM 2025 C CA . VAL A 1 267 ? 33.249 11.078 -45.871 1.00 87.25 267 VAL A CA 1
ATOM 2026 C C . VAL A 1 267 ? 33.462 11.915 -44.611 1.00 87.25 267 VAL A C 1
ATOM 2028 O O . VAL A 1 267 ? 34.304 11.568 -43.789 1.00 87.25 267 VAL A O 1
ATOM 2031 N N . LYS A 1 268 ? 32.739 13.031 -44.468 1.00 87.19 268 LYS A N 1
ATOM 2032 C CA . LYS A 1 268 ? 32.833 13.917 -43.296 1.00 87.19 268 LYS A CA 1
ATOM 2033 C C . LYS A 1 268 ? 31.696 13.626 -42.308 1.00 87.19 268 LYS A C 1
ATOM 2035 O O . LYS A 1 268 ? 30.598 13.321 -42.771 1.00 87.19 268 LYS A O 1
ATOM 2040 N N . PRO A 1 269 ? 31.889 13.828 -40.990 1.00 82.69 269 PRO A N 1
ATOM 2041 C CA . PRO A 1 269 ? 30.862 13.546 -39.974 1.00 82.69 269 PRO A CA 1
ATOM 2042 C C . PRO A 1 269 ? 29.509 14.234 -40.211 1.00 82.69 269 PRO A C 1
ATOM 2044 O O . PRO A 1 269 ? 28.464 13.699 -39.869 1.00 82.69 269 PRO A O 1
ATOM 2047 N N . GLY A 1 270 ? 29.508 15.420 -40.830 1.00 83.69 270 GLY A N 1
ATOM 2048 C CA . GLY A 1 270 ? 28.292 16.179 -41.137 1.00 83.69 270 GLY A CA 1
ATOM 2049 C C . GLY A 1 270 ? 27.447 15.643 -42.298 1.00 83.69 270 GLY A C 1
ATOM 2050 O O . GLY A 1 270 ? 26.341 16.140 -42.489 1.00 83.69 270 GLY A O 1
ATOM 2051 N N . MET A 1 271 ? 27.957 14.687 -43.080 1.00 88.62 271 MET A N 1
ATOM 2052 C CA . MET A 1 271 ? 27.276 14.179 -44.273 1.00 88.62 271 MET A CA 1
ATOM 2053 C C . MET A 1 271 ? 26.115 13.253 -43.908 1.00 88.62 271 MET A C 1
ATOM 2055 O O . MET A 1 271 ? 26.204 12.465 -42.966 1.00 88.62 271 MET A O 1
ATOM 2059 N N . LYS A 1 272 ? 25.048 13.281 -44.706 1.00 85.25 272 LYS A N 1
ATOM 2060 C CA . LYS A 1 272 ? 23.844 12.461 -44.526 1.00 85.25 272 LYS A CA 1
ATOM 2061 C C . LYS A 1 272 ? 24.173 10.969 -44.480 1.00 85.25 272 LYS A C 1
ATOM 2063 O O . LYS A 1 272 ? 23.676 10.251 -43.622 1.00 85.25 272 LYS A O 1
ATOM 2068 N N . ILE A 1 273 ? 25.104 10.528 -45.329 1.00 84.81 273 ILE A N 1
ATOM 2069 C CA . ILE A 1 273 ? 25.578 9.136 -45.381 1.00 84.81 273 ILE A CA 1
ATOM 2070 C C . ILE A 1 273 ? 26.362 8.672 -44.134 1.00 84.81 273 ILE A C 1
ATOM 2072 O O . ILE A 1 273 ? 26.660 7.487 -44.036 1.00 84.81 273 ILE A O 1
ATOM 2076 N N . MET A 1 274 ? 26.712 9.577 -43.206 1.00 82.75 274 MET A N 1
ATOM 2077 C CA . MET A 1 274 ? 27.287 9.247 -41.886 1.00 82.75 274 MET A CA 1
ATOM 2078 C C . MET A 1 274 ? 26.273 9.338 -40.747 1.00 82.75 274 MET A C 1
ATOM 2080 O O . MET A 1 274 ? 26.516 8.778 -39.684 1.00 82.75 274 MET A O 1
ATOM 2084 N N . LYS A 1 275 ? 25.174 10.074 -40.945 1.00 81.12 275 LYS A N 1
ATOM 2085 C CA . LYS A 1 275 ? 24.199 10.396 -39.894 1.00 81.12 275 LYS A CA 1
ATOM 2086 C C . LYS A 1 275 ? 22.910 9.588 -39.976 1.00 81.12 275 LYS A C 1
ATOM 2088 O O . LYS A 1 275 ? 22.176 9.537 -38.995 1.00 81.12 275 LYS A O 1
ATOM 2093 N N . GLU A 1 276 ? 22.623 8.991 -41.127 1.00 81.00 276 GLU A N 1
ATOM 2094 C CA . GLU A 1 276 ? 21.398 8.231 -41.370 1.00 81.00 276 GLU A CA 1
ATOM 2095 C C . GLU A 1 276 ? 21.683 6.752 -41.639 1.00 81.00 276 GLU A C 1
ATOM 2097 O O . GLU A 1 276 ? 22.739 6.376 -42.152 1.00 81.00 276 GLU A O 1
ATOM 2102 N N . GLU A 1 277 ? 20.707 5.905 -41.314 1.00 79.69 277 GLU A N 1
ATOM 2103 C CA . GLU A 1 277 ? 20.763 4.474 -41.593 1.00 79.69 277 GLU A CA 1
ATOM 2104 C C . GLU A 1 277 ? 20.615 4.208 -43.100 1.00 79.69 277 GLU A C 1
ATOM 2106 O O . GLU A 1 277 ? 19.608 4.556 -43.720 1.00 79.69 277 GLU A O 1
ATOM 2111 N N . ILE A 1 278 ? 21.617 3.555 -43.700 1.00 80.25 278 ILE A N 1
ATOM 2112 C CA . ILE A 1 278 ? 21.585 3.169 -45.114 1.00 80.25 278 ILE A CA 1
ATOM 2113 C C . ILE A 1 278 ? 21.227 1.686 -45.234 1.00 80.25 278 ILE A C 1
ATOM 2115 O O . ILE A 1 278 ? 22.040 0.805 -44.962 1.00 80.25 278 ILE A O 1
ATOM 2119 N N . PHE A 1 279 ? 20.035 1.402 -45.750 1.00 73.19 279 PHE A N 1
ATOM 2120 C CA . PHE A 1 279 ? 19.623 0.046 -46.123 1.00 73.19 279 PHE A CA 1
ATOM 2121 C C . PHE A 1 279 ? 20.189 -0.323 -47.508 1.00 73.19 279 PHE A C 1
ATOM 2123 O O . PHE A 1 279 ? 19.552 -0.079 -48.534 1.00 73.19 279 PHE A O 1
ATOM 2130 N N . GLY A 1 280 ? 21.413 -0.860 -47.561 1.00 74.62 280 GLY A N 1
ATOM 2131 C CA . GLY A 1 280 ? 22.138 -1.105 -48.817 1.00 74.62 280 GLY A CA 1
ATOM 2132 C C . GLY A 1 280 ? 23.524 -1.732 -48.637 1.00 74.62 280 GLY A C 1
ATOM 2133 O O . GLY A 1 280 ? 24.099 -1.589 -47.560 1.00 74.62 280 GLY A O 1
ATOM 2134 N N . PRO A 1 281 ? 24.152 -2.307 -49.687 1.00 79.75 281 PRO A N 1
ATOM 2135 C CA . PRO A 1 281 ? 25.572 -2.664 -49.666 1.00 79.75 281 PRO A CA 1
ATOM 2136 C C . PRO A 1 281 ? 26.452 -1.407 -49.796 1.00 79.75 281 PRO A C 1
ATOM 2138 O O . PRO A 1 281 ? 27.275 -1.307 -50.700 1.00 79.75 281 PRO A O 1
ATOM 2141 N N . VAL A 1 282 ? 26.241 -0.397 -48.954 1.00 82.75 282 VAL A N 1
ATOM 2142 C CA . VAL A 1 282 ? 26.942 0.890 -49.015 1.00 82.75 282 VAL A CA 1
ATOM 2143 C C . VAL A 1 282 ? 27.737 1.071 -47.734 1.00 82.75 282 VAL A C 1
ATOM 2145 O O . VAL A 1 282 ? 27.186 0.976 -46.644 1.00 82.75 282 VAL A O 1
ATOM 2148 N N . VAL A 1 283 ? 29.030 1.347 -47.867 1.00 86.25 283 VAL A N 1
ATOM 2149 C CA . VAL A 1 283 ? 29.931 1.600 -46.743 1.00 86.25 283 VAL A CA 1
ATOM 2150 C C . VAL A 1 283 ? 30.518 2.996 -46.891 1.00 86.25 283 VAL A C 1
ATOM 2152 O O . VAL A 1 283 ? 31.121 3.316 -47.915 1.00 86.25 283 VAL A O 1
ATOM 2155 N N . ALA A 1 284 ? 30.359 3.823 -45.862 1.00 86.50 284 ALA A N 1
ATOM 2156 C CA . ALA A 1 284 ? 31.018 5.114 -45.744 1.00 86.50 284 ALA A CA 1
ATOM 2157 C C . ALA A 1 284 ? 32.288 4.973 -44.898 1.00 86.50 284 ALA A C 1
ATOM 2159 O O . ALA A 1 284 ? 32.247 4.468 -43.780 1.00 86.50 284 ALA A O 1
ATOM 2160 N N . ILE A 1 285 ? 33.425 5.407 -45.442 1.00 87.44 285 ILE A N 1
ATOM 2161 C CA . ILE A 1 285 ? 34.722 5.368 -44.766 1.00 87.44 285 ILE A CA 1
ATOM 2162 C C . ILE A 1 285 ? 35.180 6.802 -44.502 1.00 87.44 285 ILE A C 1
ATOM 2164 O O . ILE A 1 285 ? 35.508 7.555 -45.429 1.00 87.44 285 ILE A O 1
ATOM 2168 N N . SER A 1 286 ? 35.240 7.153 -43.220 1.00 86.56 286 SER A N 1
ATOM 2169 C CA . SER A 1 286 ? 35.928 8.346 -42.730 1.00 86.56 286 SER A CA 1
ATOM 2170 C C . SER A 1 286 ? 37.317 7.975 -42.218 1.00 86.56 286 SER A C 1
ATOM 2172 O O . SER A 1 286 ? 37.545 6.864 -41.738 1.00 86.56 286 SER A O 1
ATOM 2174 N N . LYS A 1 287 ? 38.253 8.917 -42.318 1.00 85.50 287 LYS A N 1
ATOM 2175 C CA . LYS A 1 287 ? 39.535 8.825 -41.616 1.00 85.50 287 LYS A CA 1
ATOM 2176 C C . LYS A 1 287 ? 39.360 9.388 -40.208 1.00 85.50 287 LYS A C 1
ATOM 2178 O O . LYS A 1 287 ? 38.547 10.285 -40.010 1.00 85.50 287 LYS A O 1
ATOM 2183 N N . PHE A 1 288 ? 40.140 8.866 -39.278 1.00 85.31 288 PHE A N 1
ATOM 2184 C CA . PHE A 1 288 ? 40.269 9.345 -37.908 1.00 85.31 288 PHE A CA 1
ATOM 2185 C C . PHE A 1 288 ? 41.743 9.242 -37.508 1.00 85.31 288 PHE A C 1
ATOM 2187 O O . PHE A 1 288 ? 42.518 8.516 -38.142 1.00 85.31 288 PHE A O 1
ATOM 2194 N N . SER A 1 289 ? 42.130 9.993 -36.489 1.00 89.12 289 SER A N 1
ATOM 2195 C CA . SER A 1 289 ? 43.511 10.156 -36.035 1.00 89.12 289 SER A CA 1
ATOM 2196 C C . SER A 1 289 ? 43.757 9.502 -34.673 1.00 89.12 289 SER A C 1
ATOM 2198 O O . SER A 1 289 ? 44.912 9.223 -34.352 1.00 89.12 289 SER A O 1
ATOM 2200 N N . SER A 1 290 ? 42.704 9.220 -33.893 1.00 89.88 290 SER A N 1
ATOM 2201 C CA . SER A 1 290 ? 42.785 8.454 -32.640 1.00 89.88 290 SER A CA 1
ATOM 2202 C C . SER A 1 290 ? 41.556 7.573 -32.383 1.00 89.88 290 SER A C 1
ATOM 2204 O O . SER A 1 290 ? 40.524 7.693 -33.050 1.00 89.88 290 SER A O 1
ATOM 2206 N N . GLU A 1 291 ? 41.684 6.662 -31.415 1.00 82.12 291 GLU A N 1
ATOM 2207 C CA . GLU A 1 291 ? 40.570 5.837 -30.937 1.00 82.12 291 GLU A CA 1
ATOM 2208 C C . GLU A 1 291 ? 39.504 6.686 -30.228 1.00 82.12 291 GLU A C 1
ATOM 2210 O O . GLU A 1 291 ? 38.312 6.462 -30.433 1.00 82.12 291 GLU A O 1
ATOM 2215 N N . GLU A 1 292 ? 39.903 7.699 -29.450 1.00 87.62 292 GLU A N 1
ATOM 2216 C CA . GLU A 1 292 ? 38.934 8.601 -28.819 1.00 87.62 292 GLU A CA 1
ATOM 2217 C C . GLU A 1 292 ? 38.112 9.357 -29.868 1.00 87.62 292 GLU A C 1
ATOM 2219 O O . GLU A 1 292 ? 36.889 9.396 -29.762 1.00 87.62 292 GLU A O 1
ATOM 2224 N N . GLU A 1 293 ? 38.760 9.872 -30.921 1.00 87.31 293 GLU A N 1
ATOM 2225 C CA . GLU A 1 293 ? 38.081 10.591 -32.004 1.00 87.31 293 GLU A CA 1
ATOM 2226 C C . GLU A 1 293 ? 37.017 9.712 -32.676 1.00 87.31 293 GLU A C 1
ATOM 2228 O O . GLU A 1 293 ? 35.886 10.149 -32.885 1.00 87.31 293 GLU A O 1
ATOM 2233 N N . VAL A 1 294 ? 37.335 8.450 -32.994 1.00 85.06 294 VAL A N 1
ATOM 2234 C CA . VAL A 1 294 ? 36.357 7.567 -33.650 1.00 85.06 294 VAL A CA 1
ATOM 2235 C C . VAL A 1 294 ? 35.223 7.154 -32.711 1.00 85.06 294 VAL A C 1
ATOM 2237 O O . VAL A 1 294 ? 34.095 6.992 -33.172 1.00 85.06 294 VAL A O 1
ATOM 2240 N N . LEU A 1 295 ? 35.480 7.017 -31.406 1.00 83.81 295 LEU A N 1
ATOM 2241 C CA . LEU A 1 295 ? 34.436 6.730 -30.421 1.00 83.81 295 LEU A CA 1
ATOM 2242 C C . LEU A 1 295 ? 33.509 7.929 -30.209 1.00 83.81 295 LEU A C 1
ATOM 2244 O O . LEU A 1 295 ? 32.298 7.735 -30.115 1.00 83.81 295 LEU A O 1
ATOM 2248 N N . GLU A 1 296 ? 34.036 9.151 -30.160 1.00 85.88 296 GLU A N 1
ATOM 2249 C CA . GLU A 1 296 ? 33.217 10.367 -30.103 1.00 85.88 296 GLU A CA 1
ATOM 2250 C C . GLU A 1 296 ? 32.323 10.470 -31.340 1.00 85.88 296 GLU A C 1
ATOM 2252 O O . GLU A 1 296 ? 31.106 10.587 -31.209 1.00 85.88 296 GLU A O 1
ATOM 2257 N N . LEU A 1 297 ? 32.899 10.308 -32.534 1.00 83.25 297 LEU A N 1
ATOM 2258 C CA . LEU A 1 297 ? 32.153 10.344 -33.793 1.00 83.25 297 LEU A CA 1
ATOM 2259 C C . LEU A 1 297 ? 31.098 9.236 -33.897 1.00 83.25 297 LEU A C 1
ATOM 2261 O O . LEU A 1 297 ? 30.012 9.475 -34.415 1.00 83.25 297 LEU A O 1
ATOM 2265 N N . ALA A 1 298 ? 31.394 8.027 -33.413 1.00 80.94 298 ALA A N 1
ATOM 2266 C CA . ALA A 1 298 ? 30.450 6.910 -33.439 1.00 80.94 298 ALA A CA 1
ATOM 2267 C C . ALA A 1 298 ? 29.286 7.076 -32.448 1.00 80.94 298 ALA A C 1
ATOM 2269 O O . ALA A 1 298 ? 28.237 6.469 -32.651 1.00 80.94 298 ALA A O 1
ATOM 2270 N N . ASN A 1 299 ? 29.467 7.862 -31.381 1.00 81.75 299 ASN A N 1
ATOM 2271 C CA . ASN A 1 299 ? 28.410 8.174 -30.417 1.00 81.75 299 ASN A CA 1
ATOM 2272 C C . ASN A 1 299 ? 27.691 9.507 -30.726 1.00 81.75 299 ASN A C 1
ATOM 2274 O O . ASN A 1 299 ? 26.639 9.760 -30.144 1.00 81.75 299 ASN A O 1
ATOM 2278 N N . ASP A 1 300 ? 28.213 10.341 -31.636 1.00 79.88 300 ASP A N 1
ATOM 2279 C CA . ASP A 1 300 ? 27.591 11.591 -32.117 1.00 79.88 300 ASP A CA 1
ATOM 2280 C C . ASP A 1 300 ? 26.522 11.322 -33.195 1.00 79.88 300 ASP A C 1
ATOM 2282 O O . ASP A 1 300 ? 26.562 11.821 -34.323 1.00 79.88 300 ASP A O 1
ATOM 2286 N N . THR A 1 301 ? 25.552 10.473 -32.856 1.00 69.56 301 THR A N 1
ATOM 2287 C CA . THR A 1 301 ? 24.414 10.142 -33.720 1.00 69.56 301 THR A CA 1
ATOM 2288 C C . THR A 1 301 ? 23.122 10.657 -33.097 1.00 69.56 301 THR A C 1
ATOM 2290 O O . THR A 1 301 ? 22.901 10.497 -31.903 1.00 69.56 301 THR A O 1
ATOM 2293 N N . VAL A 1 302 ? 22.239 11.246 -33.910 1.00 63.56 302 VAL A N 1
ATOM 2294 C CA . VAL A 1 302 ? 20.932 11.786 -33.466 1.00 63.56 302 VAL A CA 1
ATOM 2295 C C . VAL A 1 302 ? 19.857 10.686 -33.354 1.00 63.56 302 VAL A C 1
ATOM 2297 O O . VAL A 1 302 ? 18.701 10.978 -33.056 1.00 63.56 302 VAL A O 1
ATOM 2300 N N . TYR A 1 303 ? 20.227 9.434 -33.634 1.00 52.72 303 TYR A N 1
ATOM 2301 C CA . TYR A 1 303 ? 19.336 8.276 -33.608 1.00 52.72 303 TYR A CA 1
ATOM 2302 C C . TYR A 1 303 ? 19.070 7.777 -32.184 1.00 52.72 303 TYR A C 1
ATOM 2304 O O . TYR A 1 303 ? 20.038 7.726 -31.391 1.00 52.72 303 TYR A O 1
#

Organism: NCBI:txid160324

InterPro domains:
  IPR015590 Aldehyde dehydrogenase domain [PF00171] (2-202)
  IPR015590 Aldehyde dehydrogenase domain [PF00171] (207-303)
  IPR016161 Aldehyde/histidinol dehydrogenase [SSF53720] (2-202)
  IPR016161 Aldehyde/histidinol dehydrogenase [SSF53720] (207-302)
  IPR016162 Aldehyde dehydrogenase, N-terminal [G3DSA:3.40.605.10] (175-197)
  IPR016163 Aldehyde dehydrogenase, C-terminal [G3DSA:3.40.309.10] (1-174)
  IPR016163 Aldehyde dehydrogenase, C-terminal [G3DSA:3.40.309.10] (200-303)
  IPR050740 Aldehyde Dehydrogenase Superfamily [PTHR43353] (1-202)

Radius of gyration: 33.9 Å; chains: 1; bounding box: 67×43×90 Å

Foldseek 3Di:
DLQQCVQQNQDPRRDLEAEDEPVCQVVVLVVVVVCQVPQADEDDPPDPSHSHYFAPDLVLVVLLLVQLVQQVVVPKDKPDFNDDDPPDDSRHGGQTEIEPDDCVGVSNADPSSGNYYYYDYDHDLVRVLVSQQPYQWAQEEEAEDPDPVCQVVSQVSGQHPYYHYNDSDTDDQQDWRDTPGPHDDATPHHPRNCVVVDDDDDDDDDDDDDAAEDDPPPPRHPHYAWDQLVVLVQCVVVPWDWPDWSDQDPRDPDDGRHTPQTETECGDLPGPNNADDGGHSYYYDYDDDDPVRVVVSVPPYPD